Protein AF-A0A259IU29-F1 (afdb_monomer_lite)

pLDDT: mean 86.78, std 15.07, range [36.12, 98.38]

Radius of gyration: 28.23 Å; chains: 1; bounding box: 91×41×54 Å

Sequence (208 aa):
MFAGMNTGVAPSLAPHHMALIPPERLAEIQKEYFTEFAHLATNPEVIEVKDRRFSGKAWHSSWSKMIAATYLLNSKHLLSLASAVDADEKTKTKILFTTEQMIDALSPSNFIATNPEVLENIISSQGQSIQNGIVNLLGDLKKGKVSLTDESAFEVGKNIATTEGQVVFRNDLFELIQYTPLTETVYERPYLMVPPCINKYYILDLQP

Secondary structure (DSSP, 8-state):
--------------TTS--BPPHHHHHHHHHHHHHHHHHHHH-TTS-----GGG-SGGGGSHHHHHHHHHHHHHHHHHHHHHHT-BS-HHHHHHHHHHHHHHHHHT-GGGSGGG-HHHHHHHHHTTTHHHHHHHHHHHHHHHHTS---S-TTS--BTTTBS-S-EEEEEE-SS-EEEEEPPSSS---SSPPPP---SSS-GGGGS---

Structure (mmCIF, N/CA/C/O backbone):
data_AF-A0A259IU29-F1
#
_entry.id   AF-A0A259IU29-F1
#
loop_
_atom_site.group_PDB
_atom_site.id
_atom_site.type_symbol
_atom_site.label_atom_id
_atom_site.label_alt_id
_atom_site.label_comp_id
_atom_site.label_asym_id
_atom_site.label_entity_id
_atom_site.label_seq_id
_atom_site.pdbx_PDB_ins_code
_atom_site.Cartn_x
_atom_site.Cartn_y
_atom_site.Cartn_z
_atom_site.occupancy
_atom_site.B_iso_or_equiv
_atom_site.auth_seq_id
_atom_site.auth_comp_id
_atom_site.auth_asym_id
_atom_site.auth_atom_id
_atom_site.pdbx_PDB_model_num
ATOM 1 N N . MET A 1 1 ? 45.827 3.051 -17.980 1.00 36.12 1 MET A N 1
ATOM 2 C CA . MET A 1 1 ? 45.416 2.415 -19.250 1.00 36.12 1 MET A CA 1
ATOM 3 C C . MET A 1 1 ? 44.868 1.035 -18.928 1.00 36.12 1 MET A C 1
ATOM 5 O O . MET A 1 1 ? 45.637 0.091 -18.832 1.00 36.12 1 MET A O 1
ATOM 9 N N . PHE A 1 2 ? 43.564 0.930 -18.670 1.00 37.72 2 PHE A N 1
ATOM 10 C CA . PHE A 1 2 ? 42.899 -0.353 -18.438 1.00 37.72 2 PHE A CA 1
ATOM 11 C C . PHE A 1 2 ? 42.411 -0.886 -19.786 1.00 37.72 2 PHE A C 1
ATOM 13 O O . PHE A 1 2 ? 41.317 -0.556 -20.230 1.00 37.72 2 PHE A O 1
ATOM 20 N N . ALA A 1 3 ? 43.266 -1.640 -20.470 1.00 37.44 3 ALA A N 1
ATOM 21 C CA . ALA A 1 3 ? 42.896 -2.391 -21.661 1.00 37.44 3 ALA A CA 1
ATOM 22 C C . ALA A 1 3 ? 42.780 -3.866 -21.266 1.00 37.44 3 ALA A C 1
ATOM 24 O O . ALA A 1 3 ? 43.754 -4.446 -20.791 1.00 37.44 3 ALA A O 1
ATOM 25 N N . GLY A 1 4 ? 41.592 -4.452 -21.445 1.00 40.31 4 GLY A N 1
ATOM 26 C CA . GLY A 1 4 ? 41.390 -5.897 -21.314 1.00 40.31 4 GLY A CA 1
ATOM 27 C C . GLY A 1 4 ? 40.327 -6.340 -20.310 1.00 40.31 4 GLY A C 1
ATOM 28 O O . GLY A 1 4 ? 40.591 -7.238 -19.518 1.00 40.31 4 GLY A O 1
ATOM 29 N N . MET A 1 5 ? 39.113 -5.781 -20.352 1.00 38.41 5 MET A N 1
ATOM 30 C CA . MET A 1 5 ? 37.947 -6.553 -19.902 1.00 38.41 5 MET A CA 1
ATOM 31 C C . MET A 1 5 ? 37.512 -7.440 -21.064 1.00 38.41 5 MET A C 1
ATOM 33 O O . MET A 1 5 ? 36.846 -6.997 -21.993 1.00 38.41 5 MET A O 1
ATOM 37 N N . ASN A 1 6 ? 37.967 -8.690 -21.024 1.00 36.88 6 ASN A N 1
ATOM 38 C CA . ASN A 1 6 ? 37.467 -9.763 -21.867 1.00 36.88 6 ASN A CA 1
ATOM 39 C C . ASN A 1 6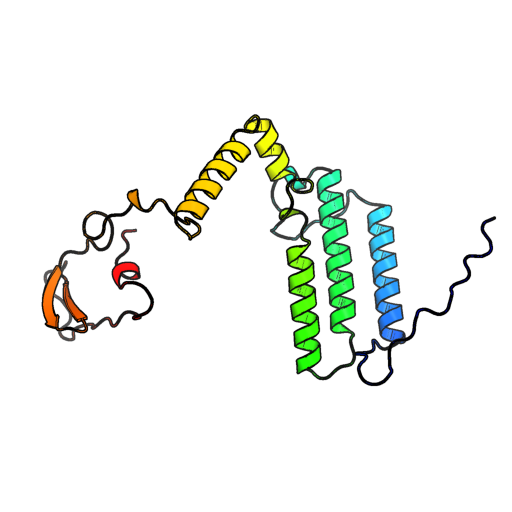 ? 35.962 -9.912 -21.589 1.00 36.88 6 ASN A C 1
ATOM 41 O O . ASN A 1 6 ? 35.575 -10.434 -20.543 1.00 36.88 6 ASN A O 1
ATOM 45 N N . THR A 1 7 ? 35.111 -9.402 -22.482 1.00 46.59 7 THR A N 1
ATOM 46 C CA . THR A 1 7 ? 33.666 -9.649 -22.470 1.00 46.59 7 THR A CA 1
ATOM 47 C C . THR A 1 7 ? 33.447 -11.102 -22.875 1.00 46.59 7 THR A C 1
ATOM 49 O O . THR A 1 7 ? 33.158 -11.405 -24.033 1.00 46.59 7 THR A O 1
ATOM 52 N N . GLY A 1 8 ? 33.681 -12.015 -21.930 1.00 39.16 8 GLY A N 1
ATOM 53 C CA . GLY A 1 8 ? 33.368 -13.425 -22.097 1.00 39.16 8 GLY A CA 1
ATOM 54 C C . GLY A 1 8 ? 31.925 -13.555 -22.569 1.00 39.16 8 GLY A C 1
ATOM 55 O O . GLY A 1 8 ? 31.047 -12.848 -22.072 1.00 39.16 8 GLY A O 1
ATOM 56 N N . VAL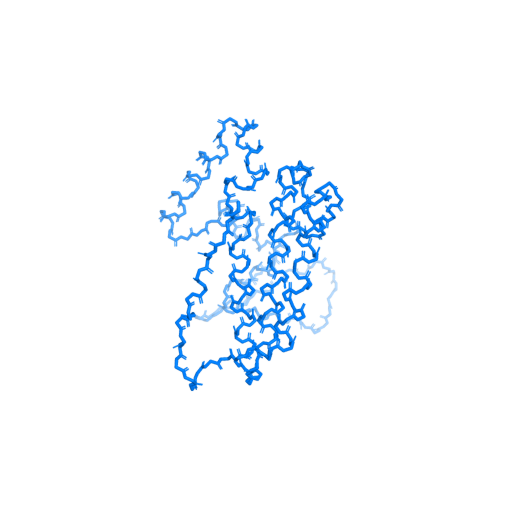 A 1 9 ? 31.710 -14.410 -23.571 1.00 44.41 9 VAL A N 1
ATOM 57 C CA . VAL A 1 9 ? 30.386 -14.719 -24.117 1.00 44.41 9 VAL A CA 1
ATOM 58 C C . VAL A 1 9 ? 29.446 -14.979 -22.944 1.00 44.41 9 VAL A C 1
ATOM 60 O O . VAL A 1 9 ? 29.664 -15.912 -22.169 1.00 44.41 9 VAL A O 1
ATOM 63 N N . ALA A 1 10 ? 28.450 -14.105 -22.781 1.00 46.34 10 ALA A N 1
ATOM 64 C CA . ALA A 1 10 ? 27.430 -14.272 -21.760 1.00 46.34 10 ALA A CA 1
ATOM 65 C C . ALA A 1 10 ? 26.815 -15.672 -21.927 1.00 46.34 10 ALA A C 1
ATOM 67 O O . ALA A 1 10 ? 26.569 -16.076 -23.068 1.00 46.34 10 ALA A O 1
ATOM 68 N N . PRO A 1 11 ? 26.603 -16.438 -20.844 1.00 40.34 11 PRO A N 1
ATOM 69 C CA . PRO A 1 11 ? 26.045 -17.781 -20.948 1.00 40.34 11 PRO A CA 1
ATOM 70 C C . PRO A 1 11 ? 24.729 -17.730 -21.737 1.00 40.34 11 PRO A C 1
ATOM 72 O O . PRO A 1 11 ? 23.772 -17.089 -21.308 1.00 40.34 11 PRO A O 1
ATOM 75 N N . SER A 1 12 ? 24.691 -18.364 -22.915 1.00 47.03 12 SER A N 1
ATOM 76 C CA . SER A 1 12 ? 23.484 -18.385 -23.743 1.00 47.03 12 SER A CA 1
ATOM 77 C C . SER A 1 12 ? 22.546 -19.473 -23.232 1.00 47.03 12 SER A C 1
ATOM 79 O O . SER A 1 12 ? 22.878 -20.660 -23.276 1.00 47.03 12 SER A O 1
ATOM 81 N N . LEU A 1 13 ? 21.378 -19.069 -22.746 1.00 46.94 13 LEU A N 1
ATOM 82 C CA . LEU A 1 13 ? 20.308 -19.985 -22.362 1.00 46.94 13 LEU A CA 1
ATOM 83 C C . LEU A 1 13 ? 19.581 -20.526 -23.610 1.00 46.94 13 LEU A C 1
ATOM 85 O O . LEU A 1 13 ? 19.684 -19.963 -24.699 1.00 46.94 13 LEU A O 1
ATOM 89 N N . ALA A 1 14 ? 18.891 -21.661 -23.458 1.00 43.00 14 ALA A N 1
ATOM 90 C CA . ALA A 1 14 ? 18.351 -22.453 -24.566 1.00 43.00 14 ALA A CA 1
ATOM 91 C C . ALA A 1 14 ? 17.386 -21.666 -25.499 1.00 43.00 14 ALA A C 1
ATOM 93 O O . ALA A 1 14 ? 16.554 -20.904 -25.002 1.00 43.00 14 ALA A O 1
ATOM 94 N N . PRO A 1 15 ? 17.413 -21.888 -26.833 1.00 53.28 15 PRO A N 1
ATOM 95 C CA . PRO A 1 15 ? 16.733 -21.029 -27.819 1.00 53.28 15 PRO A CA 1
ATOM 96 C C . PRO A 1 15 ? 15.196 -21.011 -27.778 1.00 53.28 15 PRO A C 1
ATOM 98 O O . PRO A 1 15 ? 14.586 -20.098 -28.318 1.00 53.28 15 PRO A O 1
ATOM 101 N N . HIS A 1 16 ? 14.550 -22.025 -27.200 1.00 49.12 16 HIS A N 1
ATOM 102 C CA . HIS A 1 16 ? 13.124 -22.307 -27.453 1.00 49.12 16 HIS A CA 1
ATOM 103 C C . HIS A 1 16 ? 12.155 -21.652 -26.453 1.00 49.12 16 HIS A C 1
ATOM 105 O O . HIS A 1 16 ? 10.948 -21.817 -26.587 1.00 49.12 16 HIS A O 1
ATOM 111 N N . HIS A 1 17 ? 12.669 -20.938 -25.446 1.00 50.59 17 HIS A N 1
ATOM 112 C CA . HIS A 1 17 ? 11.857 -20.334 -24.377 1.00 50.59 17 HIS A CA 1
ATOM 113 C C . HIS A 1 17 ? 12.312 -18.923 -23.979 1.00 50.59 17 HIS A C 1
ATOM 115 O O . HIS A 1 17 ? 11.866 -18.402 -22.957 1.00 50.59 17 HIS A O 1
ATOM 121 N N . MET A 1 18 ? 13.211 -18.296 -24.743 1.00 55.62 18 MET A N 1
ATOM 122 C CA . MET A 1 18 ? 13.583 -16.911 -24.471 1.00 55.62 18 MET A CA 1
ATOM 123 C C . MET A 1 18 ? 12.558 -15.984 -25.097 1.00 55.62 18 MET A C 1
ATOM 125 O O . MET A 1 18 ? 12.425 -15.905 -26.313 1.00 55.62 18 MET A O 1
ATOM 129 N N . ALA A 1 19 ? 11.872 -15.253 -24.235 1.00 60.62 19 ALA A N 1
ATOM 130 C CA . ALA A 1 19 ? 11.239 -14.015 -24.616 1.00 60.62 19 ALA A CA 1
ATOM 131 C C . ALA A 1 19 ? 12.382 -13.037 -24.963 1.00 60.62 19 ALA A C 1
ATOM 133 O O . ALA A 1 19 ? 13.162 -12.650 -24.090 1.00 60.62 19 ALA A O 1
ATOM 134 N N . LEU A 1 20 ? 12.582 -12.766 -26.253 1.00 80.69 20 LEU A N 1
ATOM 135 C CA . LEU A 1 20 ? 13.725 -11.997 -26.753 1.00 80.69 20 LEU A CA 1
ATOM 136 C C . LEU A 1 20 ? 13.331 -10.530 -26.897 1.00 80.69 20 LEU A C 1
ATOM 138 O O . LEU A 1 20 ? 12.225 -10.220 -27.312 1.00 80.69 20 LEU A O 1
ATOM 142 N N . ILE A 1 21 ? 14.235 -9.609 -26.576 1.00 88.38 21 ILE A N 1
ATOM 143 C CA . ILE A 1 21 ? 14.046 -8.192 -26.904 1.00 88.38 21 ILE A CA 1
ATOM 144 C C . ILE A 1 21 ? 14.709 -7.951 -28.267 1.00 88.38 21 ILE A C 1
ATOM 146 O O . ILE A 1 21 ? 15.884 -8.306 -28.418 1.00 88.38 21 ILE A O 1
ATOM 150 N N . PRO A 1 22 ? 14.019 -7.349 -29.257 1.00 89.56 22 PRO A N 1
ATOM 151 C CA . PRO A 1 22 ? 14.630 -7.008 -30.536 1.00 89.56 22 PRO A CA 1
ATOM 152 C C . PRO A 1 22 ? 15.897 -6.154 -30.337 1.00 89.56 22 PRO A C 1
ATOM 154 O O . PRO A 1 22 ? 15.841 -5.177 -29.583 1.00 89.56 22 PRO A O 1
ATOM 157 N N . PRO A 1 23 ? 17.028 -6.459 -31.005 1.00 88.19 23 PRO A N 1
ATOM 158 C CA . PRO A 1 23 ? 18.301 -5.772 -30.764 1.00 88.19 23 PRO A CA 1
ATOM 159 C C . PRO A 1 23 ? 18.240 -4.249 -30.930 1.00 88.19 23 PRO A C 1
ATOM 161 O O . PRO A 1 23 ? 18.859 -3.524 -30.156 1.00 88.19 23 PRO A O 1
ATOM 164 N N . GLU A 1 24 ? 17.463 -3.760 -31.901 1.00 89.50 24 GLU A N 1
ATOM 165 C CA . GLU A 1 24 ? 17.266 -2.322 -32.129 1.00 89.50 24 GLU A CA 1
ATOM 166 C C . GLU A 1 24 ? 16.567 -1.655 -30.937 1.00 89.50 24 GLU A C 1
ATOM 168 O O . GLU A 1 24 ? 17.056 -0.660 -30.405 1.00 89.50 24 GLU A O 1
ATOM 173 N N . ARG A 1 25 ? 15.481 -2.264 -30.439 1.00 90.12 25 ARG A N 1
ATOM 174 C CA . ARG A 1 25 ? 14.742 -1.770 -29.266 1.00 90.12 25 ARG A CA 1
ATOM 175 C C . ARG A 1 25 ? 15.586 -1.845 -28.001 1.00 90.12 25 ARG A C 1
ATOM 177 O O . ARG A 1 25 ? 15.543 -0.934 -27.181 1.00 90.12 25 ARG A O 1
ATOM 184 N N . LEU A 1 26 ? 16.389 -2.898 -27.848 1.00 91.31 26 LEU A N 1
ATOM 185 C CA . LEU A 1 26 ? 17.317 -3.017 -26.729 1.00 91.31 26 LEU A CA 1
ATOM 186 C C . LEU A 1 26 ? 18.357 -1.885 -26.738 1.00 91.31 26 LEU A C 1
ATOM 188 O O . LEU A 1 26 ? 18.609 -1.285 -25.694 1.00 91.31 26 LEU A O 1
ATOM 192 N N . ALA A 1 27 ? 18.930 -1.571 -27.903 1.00 92.19 27 ALA A N 1
ATOM 193 C CA . ALA A 1 27 ? 19.902 -0.489 -28.047 1.00 92.19 27 ALA A CA 1
ATOM 194 C C . ALA A 1 27 ? 19.285 0.889 -27.741 1.00 92.19 27 ALA A C 1
ATOM 196 O O . ALA A 1 27 ? 19.918 1.707 -27.070 1.00 92.19 27 ALA A O 1
ATOM 197 N N . GLU A 1 28 ? 18.046 1.135 -28.177 1.00 94.25 28 GLU A N 1
ATOM 198 C CA . GLU A 1 28 ? 17.287 2.347 -27.837 1.00 94.25 28 GLU A CA 1
ATOM 199 C C . GLU A 1 28 ? 17.086 2.479 -26.322 1.00 94.25 28 GLU A C 1
ATOM 201 O O . GLU A 1 28 ? 17.465 3.494 -25.737 1.00 94.25 28 GLU A O 1
ATOM 206 N N . ILE A 1 29 ? 16.588 1.424 -25.668 1.00 92.88 29 ILE A N 1
ATOM 207 C CA . ILE A 1 29 ? 16.330 1.406 -24.220 1.00 92.88 29 ILE A CA 1
ATOM 208 C C . ILE A 1 29 ? 17.622 1.615 -23.419 1.00 92.88 29 ILE A C 1
ATOM 210 O O . ILE A 1 29 ? 17.632 2.343 -22.424 1.00 92.88 29 ILE A O 1
ATOM 214 N N . GLN A 1 30 ? 18.727 0.997 -23.841 1.00 93.12 30 GLN A N 1
ATOM 215 C CA . GLN A 1 30 ? 20.032 1.193 -23.208 1.00 93.12 30 GLN A CA 1
ATOM 216 C C . GLN A 1 30 ? 20.518 2.636 -23.363 1.00 93.12 30 GLN A C 1
ATOM 218 O O . GLN A 1 30 ? 20.978 3.239 -22.393 1.00 93.12 30 GLN A O 1
ATOM 223 N N . LYS A 1 31 ? 20.395 3.213 -24.562 1.00 94.75 31 LYS A N 1
ATOM 224 C CA . LYS A 1 31 ? 20.789 4.600 -24.829 1.00 94.75 31 LYS A CA 1
ATOM 225 C C . LYS A 1 31 ? 19.982 5.593 -23.990 1.00 94.75 31 LYS A C 1
ATOM 227 O O . LYS A 1 31 ? 20.571 6.513 -23.420 1.00 94.75 31 LYS A O 1
ATOM 232 N N . GLU A 1 32 ? 18.666 5.412 -23.900 1.00 93.88 32 GLU A N 1
ATOM 233 C CA . GLU A 1 32 ? 17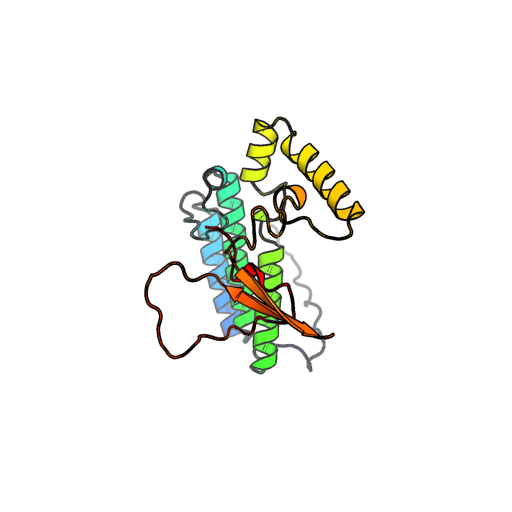.792 6.223 -23.044 1.00 93.88 32 GLU A CA 1
ATOM 234 C C . GLU A 1 32 ? 18.221 6.134 -21.577 1.00 93.88 32 GLU A C 1
ATOM 236 O O . GLU A 1 32 ? 18.451 7.164 -20.943 1.00 93.88 32 GLU A O 1
ATOM 241 N N . TYR A 1 33 ? 18.435 4.918 -21.067 1.00 94.00 33 TYR A N 1
ATOM 242 C CA . TYR A 1 33 ? 18.877 4.704 -19.690 1.00 94.00 33 TYR A CA 1
ATOM 243 C C . TYR A 1 33 ? 20.207 5.395 -19.385 1.00 94.00 33 TYR A C 1
ATOM 245 O O . TYR A 1 33 ? 20.302 6.118 -18.398 1.00 94.00 33 TYR A O 1
ATOM 253 N N . PHE A 1 34 ? 21.226 5.235 -20.236 1.00 93.94 34 PHE A N 1
ATOM 254 C CA . PHE A 1 34 ? 22.517 5.896 -20.025 1.00 93.94 34 PHE A CA 1
ATOM 255 C C . PHE A 1 34 ? 22.413 7.421 -20.082 1.00 93.94 34 PHE A C 1
ATOM 257 O O . PHE A 1 34 ? 23.116 8.103 -19.339 1.00 93.94 34 PHE A O 1
ATOM 264 N N . THR A 1 35 ? 21.535 7.956 -20.932 1.00 92.88 35 THR A N 1
ATOM 265 C CA . THR A 1 35 ? 21.303 9.403 -21.035 1.00 92.88 35 THR A CA 1
ATOM 266 C C . THR A 1 35 ? 20.679 9.946 -19.749 1.00 92.88 35 THR A C 1
ATOM 268 O O . THR A 1 35 ? 21.180 10.915 -19.178 1.00 92.88 35 THR A O 1
ATOM 271 N N . GLU A 1 36 ? 19.623 9.300 -19.253 1.00 90.56 36 GLU A N 1
ATOM 272 C CA . GLU A 1 36 ? 18.954 9.700 -18.010 1.00 90.56 36 GLU A CA 1
ATOM 273 C C . GLU A 1 36 ? 19.838 9.469 -16.779 1.00 90.56 36 GLU A C 1
ATOM 275 O O . GLU A 1 36 ? 19.879 10.308 -15.881 1.00 90.56 36 GLU A O 1
ATOM 280 N N . PHE A 1 37 ? 20.609 8.380 -16.758 1.00 91.25 37 PHE A N 1
ATOM 281 C CA . PHE A 1 37 ? 21.573 8.095 -15.700 1.00 91.25 37 PHE A CA 1
ATOM 282 C C . PHE A 1 37 ? 22.707 9.126 -15.664 1.00 91.25 37 PHE A C 1
ATOM 284 O O . PHE A 1 37 ? 23.071 9.604 -14.592 1.00 91.25 37 PHE A O 1
ATOM 291 N N . ALA A 1 38 ? 23.250 9.514 -16.822 1.00 90.88 38 ALA A N 1
ATOM 292 C CA . ALA A 1 38 ? 24.252 10.572 -16.900 1.00 90.88 38 ALA A CA 1
ATOM 293 C C . ALA A 1 38 ? 23.684 11.906 -16.397 1.00 90.88 38 ALA A C 1
ATOM 295 O O . ALA A 1 38 ? 24.332 12.574 -15.595 1.00 90.88 38 ALA A O 1
ATOM 296 N N . HIS A 1 39 ? 22.455 12.251 -16.797 1.00 88.19 39 HIS A N 1
ATOM 297 C CA . HIS A 1 39 ? 21.770 13.447 -16.309 1.00 88.19 39 HIS A CA 1
ATOM 298 C C . HIS A 1 39 ? 21.590 13.423 -14.782 1.00 88.19 39 HIS A C 1
ATOM 300 O O . HIS A 1 39 ? 21.872 14.418 -14.110 1.00 88.19 39 HIS A O 1
ATOM 306 N N . LEU A 1 40 ? 21.175 12.277 -14.232 1.00 87.25 40 LEU A N 1
ATOM 307 C CA . LEU A 1 40 ? 21.041 12.043 -12.795 1.00 87.25 40 LEU A CA 1
ATOM 308 C C . LEU A 1 40 ? 22.379 12.215 -12.056 1.00 87.25 40 LEU A C 1
ATOM 310 O O . LEU A 1 40 ? 22.426 12.853 -11.006 1.00 87.25 40 LEU A O 1
ATOM 314 N N . ALA A 1 41 ? 23.468 11.686 -12.618 1.00 85.12 41 ALA A N 1
ATOM 315 C CA . ALA A 1 41 ? 24.803 11.779 -12.037 1.00 85.12 41 ALA A CA 1
ATOM 316 C C . ALA A 1 41 ? 25.367 13.210 -12.057 1.00 85.12 41 ALA A C 1
ATOM 318 O O . ALA A 1 41 ? 26.070 13.601 -11.126 1.00 85.12 41 ALA A O 1
ATOM 319 N N . THR A 1 42 ? 25.070 13.998 -13.097 1.00 85.69 42 THR A N 1
ATOM 320 C CA . THR A 1 42 ? 25.575 15.376 -13.227 1.00 85.69 42 THR A CA 1
ATOM 321 C C . THR A 1 42 ? 24.732 16.410 -12.488 1.00 85.69 42 THR A C 1
ATOM 323 O O . THR A 1 42 ? 25.283 17.398 -12.016 1.00 85.69 42 THR A O 1
ATOM 326 N N . ASN A 1 43 ? 23.415 16.200 -12.380 1.00 82.31 43 ASN A N 1
ATOM 327 C CA . ASN A 1 43 ? 22.473 17.165 -11.803 1.00 82.31 43 ASN A CA 1
ATOM 328 C C . ASN A 1 43 ? 21.566 16.513 -10.743 1.00 82.31 43 ASN A C 1
ATOM 330 O O . ASN A 1 43 ? 20.345 16.452 -10.921 1.00 82.31 43 ASN A O 1
ATOM 334 N N . PRO A 1 44 ? 22.130 16.051 -9.614 1.00 68.88 44 PRO A N 1
ATOM 335 C CA . PRO A 1 44 ? 21.375 15.315 -8.605 1.00 68.88 44 PRO A CA 1
ATOM 336 C C . PRO A 1 44 ? 20.306 16.158 -7.890 1.00 68.88 44 PRO A C 1
ATOM 338 O O . PRO A 1 44 ? 19.374 15.618 -7.305 1.00 68.88 44 PRO A O 1
ATOM 341 N N . GLU A 1 45 ? 20.409 17.488 -7.923 1.00 66.81 45 GLU A N 1
ATOM 342 C CA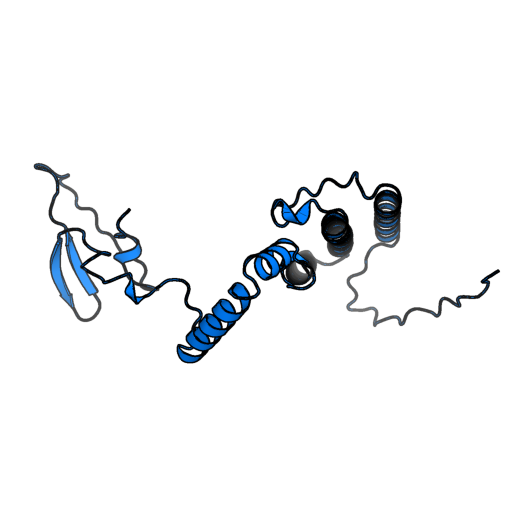 . GLU A 1 45 ? 19.463 18.377 -7.234 1.00 66.81 45 GLU A CA 1
ATOM 343 C C . GLU A 1 45 ? 18.224 18.740 -8.069 1.00 66.81 45 GLU A C 1
ATOM 345 O O . GLU A 1 45 ? 17.229 19.203 -7.513 1.00 66.81 45 GLU A O 1
ATOM 350 N N . VAL A 1 46 ? 18.251 18.490 -9.384 1.00 65.88 46 VAL A N 1
ATOM 351 C CA . VAL A 1 46 ? 17.171 18.844 -10.333 1.00 65.88 46 VAL A CA 1
ATOM 352 C C . VAL A 1 46 ? 16.102 17.744 -10.423 1.00 65.88 46 VAL A C 1
ATOM 354 O O . VAL A 1 46 ? 15.127 17.857 -11.162 1.00 65.88 46 VAL A O 1
ATOM 357 N N . ILE A 1 47 ? 16.258 16.652 -9.675 1.00 65.19 47 ILE A N 1
ATOM 358 C CA . ILE A 1 47 ? 15.379 15.495 -9.810 1.00 65.19 47 ILE A CA 1
ATOM 359 C C . ILE A 1 47 ? 14.024 15.780 -9.158 1.00 65.19 47 ILE A C 1
ATOM 361 O O . ILE A 1 47 ? 13.871 15.730 -7.935 1.00 65.19 47 ILE A O 1
ATOM 365 N N . GLU A 1 48 ? 13.018 16.041 -9.987 1.00 70.19 48 GLU A N 1
ATOM 366 C CA . GLU A 1 48 ? 11.627 16.059 -9.548 1.00 70.19 48 GLU A CA 1
ATOM 367 C C . GLU A 1 48 ? 11.136 14.628 -9.311 1.00 70.19 48 GLU A C 1
ATOM 369 O O . GLU A 1 48 ? 10.808 13.887 -10.241 1.00 70.19 48 GLU A O 1
ATOM 374 N N . VAL A 1 49 ? 11.049 14.240 -8.042 1.00 80.75 49 VAL A N 1
ATOM 375 C CA . VAL A 1 49 ? 10.422 12.984 -7.629 1.00 80.75 49 VAL A CA 1
ATOM 376 C C . VAL A 1 49 ? 8.902 13.186 -7.611 1.00 80.75 49 VAL A C 1
ATOM 378 O O . VAL A 1 49 ? 8.362 13.800 -6.697 1.00 80.75 49 VAL A O 1
ATOM 381 N N . LYS A 1 50 ? 8.205 12.699 -8.646 1.00 81.50 50 LYS A N 1
ATOM 382 C CA . LYS A 1 50 ? 6.740 12.857 -8.813 1.00 81.50 50 LYS A CA 1
ATOM 383 C C . LYS A 1 50 ? 5.906 11.721 -8.213 1.00 81.50 50 LYS A C 1
ATOM 385 O O . LYS A 1 50 ? 4.680 11.761 -8.271 1.00 81.50 50 LYS A O 1
ATOM 390 N N . ASP A 1 51 ? 6.551 10.698 -7.661 1.00 89.62 51 ASP A N 1
ATOM 391 C CA . ASP A 1 51 ? 5.872 9.545 -7.072 1.00 89.62 51 ASP A CA 1
ATOM 392 C C . ASP A 1 51 ? 5.341 9.883 -5.670 1.00 89.62 51 ASP A C 1
ATOM 394 O O . ASP A 1 51 ? 6.080 10.342 -4.797 1.00 89.62 51 ASP A O 1
ATOM 398 N N . ARG A 1 52 ? 4.047 9.617 -5.447 1.00 91.00 52 ARG A N 1
ATOM 399 C CA . ARG A 1 52 ? 3.351 9.865 -4.176 1.00 91.00 52 ARG A CA 1
ATOM 400 C C . ARG A 1 52 ? 4.009 9.158 -2.987 1.00 91.00 52 ARG A C 1
ATOM 402 O O . ARG A 1 52 ? 3.916 9.660 -1.874 1.00 91.00 52 ARG A O 1
ATOM 409 N N . ARG A 1 53 ? 4.685 8.023 -3.194 1.00 90.88 53 ARG A N 1
ATOM 410 C CA . ARG A 1 53 ? 5.417 7.302 -2.133 1.00 90.88 53 ARG A CA 1
ATOM 411 C C . ARG A 1 53 ? 6.531 8.136 -1.500 1.00 90.88 53 ARG A C 1
ATOM 413 O O . ARG A 1 53 ? 6.918 7.866 -0.370 1.00 90.88 53 ARG A O 1
ATOM 420 N N . PHE A 1 54 ? 7.032 9.140 -2.217 1.00 94.38 54 PHE A N 1
ATOM 421 C CA . PHE A 1 54 ? 8.164 9.967 -1.809 1.00 94.38 54 PHE A CA 1
ATOM 422 C C . PHE A 1 54 ? 7.765 11.441 -1.618 1.00 94.38 54 PHE A C 1
ATOM 424 O O . PHE A 1 54 ? 8.603 12.330 -1.734 1.00 94.38 54 PHE A O 1
ATOM 431 N N . SER A 1 55 ? 6.481 11.725 -1.354 1.00 91.69 55 SER A N 1
ATOM 432 C CA . SER A 1 55 ? 5.977 13.102 -1.224 1.00 91.69 55 SER A CA 1
ATOM 433 C C . SER A 1 55 ? 6.205 13.738 0.152 1.00 91.69 55 SER A C 1
ATOM 435 O O . SER A 1 55 ? 5.944 14.928 0.331 1.00 91.69 55 SER A O 1
ATOM 437 N N . GLY A 1 56 ? 6.599 12.956 1.160 1.00 91.94 56 GLY A N 1
ATOM 438 C CA . GLY A 1 56 ? 6.812 13.471 2.509 1.00 91.94 56 GLY A CA 1
ATOM 439 C C . GLY A 1 56 ? 8.064 14.339 2.624 1.00 91.94 56 GLY A C 1
ATOM 440 O O . GLY A 1 56 ? 9.021 14.209 1.865 1.00 91.94 56 GLY A O 1
ATOM 441 N N . LYS A 1 57 ? 8.080 15.238 3.615 1.00 92.44 57 LYS A N 1
ATOM 442 C CA . LYS A 1 57 ? 9.162 16.228 3.782 1.00 92.44 57 LYS A CA 1
ATOM 443 C C . LYS A 1 57 ? 10.544 15.585 3.941 1.00 92.44 57 LYS A C 1
ATOM 445 O O . LYS A 1 57 ? 11.523 16.133 3.438 1.00 92.44 57 LYS A O 1
ATOM 450 N N . ALA A 1 58 ? 10.624 14.429 4.600 1.00 92.38 58 ALA A N 1
ATOM 451 C CA . ALA A 1 58 ? 11.879 13.724 4.853 1.00 92.38 58 ALA A CA 1
ATOM 452 C C . ALA A 1 58 ? 12.561 13.239 3.554 1.00 92.38 58 ALA A C 1
ATOM 454 O O . ALA A 1 58 ? 13.795 13.202 3.475 1.00 92.38 58 ALA A O 1
ATOM 455 N N . TRP A 1 59 ? 11.767 12.968 2.507 1.00 93.06 59 TRP A N 1
ATOM 456 C CA . TRP A 1 59 ? 12.225 12.599 1.161 1.00 93.06 59 TRP A CA 1
ATOM 457 C C . TRP A 1 59 ? 12.844 13.755 0.373 1.00 93.06 59 TRP A C 1
ATOM 459 O O . TRP A 1 59 ? 13.358 13.544 -0.722 1.00 93.06 59 TRP A O 1
ATOM 469 N N . HIS A 1 60 ? 12.820 14.984 0.904 1.00 89.25 60 HIS A N 1
ATOM 470 C CA . HIS A 1 60 ? 13.415 16.138 0.236 1.00 89.25 60 HIS A CA 1
ATOM 471 C C . HIS A 1 60 ? 14.900 16.369 0.566 1.00 89.25 60 HIS A C 1
ATOM 473 O O . HIS A 1 60 ? 15.509 17.285 0.007 1.00 89.25 60 HIS A O 1
ATOM 479 N N . SER A 1 61 ? 15.494 15.550 1.437 1.00 89.75 61 SER A N 1
ATOM 480 C CA . SER A 1 61 ? 16.934 15.588 1.720 1.00 89.75 61 SER A CA 1
ATOM 481 C C . SER A 1 61 ? 17.755 15.031 0.547 1.00 89.75 61 SER A C 1
ATOM 483 O O . SER A 1 61 ? 17.296 14.150 -0.175 1.00 89.75 61 SER A O 1
ATOM 485 N N . SER A 1 62 ? 18.986 15.516 0.344 1.00 88.69 62 SER A N 1
ATOM 486 C CA . SER A 1 62 ? 19.784 15.181 -0.852 1.00 88.69 62 SER A CA 1
ATOM 487 C C . SER A 1 62 ? 20.023 13.676 -1.034 1.00 88.69 62 SER A C 1
ATOM 489 O O . SER A 1 62 ? 19.962 13.171 -2.152 1.00 88.69 62 SER A O 1
ATOM 491 N N . TRP A 1 63 ? 20.246 12.934 0.057 1.00 90.56 63 TRP A N 1
ATOM 492 C CA . TRP A 1 63 ? 20.470 11.486 -0.005 1.00 90.56 63 TRP A CA 1
ATOM 493 C C . TRP A 1 63 ? 19.185 10.702 -0.321 1.00 90.56 63 TRP A C 1
ATOM 495 O O . TRP A 1 63 ? 19.220 9.763 -1.112 1.00 90.56 63 TRP A O 1
ATOM 505 N N . SER A 1 64 ? 18.044 11.090 0.257 1.00 92.62 64 SER A N 1
ATOM 506 C CA . SER A 1 64 ? 16.773 10.380 0.060 1.00 92.62 64 SER A CA 1
ATOM 507 C C . SER A 1 64 ? 16.182 10.663 -1.320 1.00 92.62 64 SER A C 1
ATOM 509 O O . SER A 1 64 ? 15.725 9.731 -1.983 1.00 92.62 64 SER A O 1
ATOM 511 N N . LYS A 1 65 ? 16.309 11.906 -1.810 1.00 91.00 65 LYS A N 1
ATOM 512 C CA . LYS A 1 65 ? 16.032 12.267 -3.207 1.00 91.00 65 LYS A CA 1
ATOM 513 C C . LYS A 1 65 ? 16.846 11.414 -4.174 1.00 91.00 65 LYS A C 1
ATOM 515 O O . LYS A 1 65 ? 16.280 10.877 -5.119 1.00 91.00 65 LYS A O 1
ATOM 520 N N . MET A 1 66 ? 18.149 11.255 -3.927 1.00 90.75 66 MET A N 1
ATOM 521 C CA . MET A 1 66 ? 19.027 10.442 -4.775 1.00 90.75 66 MET A CA 1
ATOM 522 C C . MET A 1 66 ? 18.585 8.973 -4.819 1.00 90.75 66 MET A C 1
ATOM 524 O O . MET A 1 66 ? 18.513 8.383 -5.897 1.00 90.75 66 MET A O 1
ATOM 528 N N . ILE A 1 67 ? 18.255 8.383 -3.667 1.00 92.81 67 ILE A N 1
ATOM 529 C CA . ILE A 1 67 ? 17.765 7.000 -3.596 1.00 92.81 67 ILE A CA 1
ATOM 530 C C . ILE A 1 67 ? 16.435 6.853 -4.345 1.00 92.81 67 ILE A C 1
ATOM 532 O O . ILE A 1 67 ? 16.308 5.959 -5.182 1.00 92.81 67 ILE A O 1
ATOM 536 N N . ALA A 1 68 ? 15.468 7.741 -4.094 1.00 94.06 68 ALA A N 1
ATOM 537 C CA . ALA A 1 68 ? 14.162 7.718 -4.752 1.00 94.06 68 ALA A CA 1
ATOM 538 C C . ALA A 1 68 ? 14.286 7.890 -6.274 1.00 94.06 68 ALA A C 1
ATOM 540 O O . ALA A 1 68 ? 13.695 7.136 -7.043 1.00 94.06 68 ALA A O 1
ATOM 541 N N . ALA A 1 69 ? 15.108 8.835 -6.720 1.00 92.38 69 ALA A N 1
ATOM 542 C CA . ALA A 1 69 ? 15.380 9.074 -8.129 1.00 92.38 69 ALA A CA 1
ATOM 543 C C . ALA A 1 69 ? 16.048 7.889 -8.824 1.00 92.38 69 ALA A C 1
ATOM 545 O O . ALA A 1 69 ? 15.619 7.481 -9.903 1.00 92.38 69 ALA A O 1
ATOM 546 N N . THR A 1 70 ? 17.078 7.318 -8.195 1.00 92.19 70 THR A N 1
ATOM 547 C CA . THR A 1 70 ? 17.778 6.139 -8.714 1.00 92.19 70 THR A CA 1
ATOM 548 C C . THR A 1 70 ? 16.809 4.969 -8.835 1.00 92.19 70 THR A C 1
ATOM 550 O O . THR A 1 70 ? 16.789 4.287 -9.859 1.00 92.19 70 THR A O 1
ATOM 553 N N . TYR A 1 71 ? 15.963 4.761 -7.825 1.00 94.88 71 TYR A N 1
ATOM 554 C CA . TYR A 1 71 ? 14.910 3.754 -7.861 1.00 94.88 71 TYR A CA 1
ATOM 555 C C . TYR A 1 71 ? 13.931 3.986 -9.020 1.00 94.88 71 TYR A C 1
ATOM 557 O O . TYR A 1 71 ? 13.689 3.062 -9.792 1.00 94.88 71 TYR A O 1
ATOM 565 N N . LEU A 1 72 ? 13.406 5.203 -9.194 1.00 93.94 72 LEU A N 1
ATOM 566 C CA . LEU A 1 72 ? 12.443 5.515 -10.257 1.00 93.94 72 LEU A CA 1
ATOM 567 C C . LEU A 1 72 ? 13.041 5.354 -11.659 1.00 93.94 72 LEU A C 1
ATOM 569 O O . LEU A 1 72 ? 12.389 4.798 -12.542 1.00 93.94 72 LEU A O 1
ATOM 573 N N . LEU A 1 73 ? 14.292 5.777 -11.851 1.00 93.44 73 LEU A N 1
ATOM 574 C CA . LEU A 1 73 ? 15.023 5.590 -13.102 1.00 93.44 73 LEU A CA 1
ATOM 575 C C . LEU A 1 73 ? 15.177 4.100 -13.445 1.00 93.44 73 LEU A C 1
ATOM 577 O O . LEU A 1 73 ? 14.853 3.674 -14.553 1.00 93.44 73 LEU A O 1
ATOM 581 N N . ASN A 1 74 ? 15.634 3.294 -12.482 1.00 94.88 74 ASN A N 1
ATOM 582 C CA . ASN A 1 74 ? 15.789 1.851 -12.675 1.00 94.88 74 ASN A CA 1
ATOM 583 C C . ASN A 1 74 ? 14.439 1.155 -12.888 1.00 94.88 74 ASN A C 1
ATOM 585 O O . ASN A 1 74 ? 14.333 0.268 -13.729 1.00 94.88 74 ASN A O 1
ATOM 589 N N . SER A 1 75 ? 13.396 1.594 -12.183 1.00 95.56 75 SER A N 1
ATOM 590 C CA . SER A 1 75 ? 12.030 1.089 -12.347 1.00 95.56 75 SER A CA 1
ATOM 591 C C . SER A 1 75 ? 11.528 1.323 -13.770 1.00 95.56 75 SER A C 1
ATOM 593 O O . SER A 1 75 ? 11.089 0.386 -14.432 1.00 95.56 75 SER A O 1
ATOM 595 N N . LYS A 1 76 ? 11.671 2.554 -14.281 1.00 94.88 76 LYS A N 1
ATOM 596 C CA . LYS A 1 76 ? 11.333 2.898 -15.667 1.00 94.88 76 LYS A CA 1
ATOM 597 C C . LYS A 1 76 ? 12.103 2.026 -16.658 1.00 94.88 76 LYS A C 1
ATOM 599 O O . LYS A 1 76 ? 11.505 1.488 -17.582 1.00 94.88 76 LYS A O 1
ATOM 604 N N . HIS A 1 77 ? 13.408 1.849 -16.452 1.00 95.50 77 HIS A N 1
ATOM 605 C CA . HIS A 1 77 ? 14.239 1.024 -17.326 1.00 95.50 77 HIS A CA 1
ATOM 606 C C . HIS A 1 77 ? 13.789 -0.443 -17.363 1.00 95.50 77 HIS A C 1
ATOM 608 O O . HIS A 1 77 ? 13.624 -1.010 -18.443 1.00 95.50 77 HIS A O 1
ATOM 614 N N . LEU A 1 78 ? 13.537 -1.045 -16.199 1.00 96.12 78 LEU A N 1
ATOM 615 C CA . LEU A 1 78 ? 13.057 -2.423 -16.093 1.00 96.12 78 LEU A CA 1
ATOM 616 C C . LEU A 1 78 ? 11.685 -2.604 -16.757 1.00 96.12 78 LEU A C 1
ATOM 618 O O . LEU A 1 78 ? 11.481 -3.590 -17.465 1.00 96.12 78 LEU A O 1
ATOM 622 N N . LEU A 1 79 ? 10.772 -1.641 -16.598 1.00 96.25 79 LEU A N 1
ATOM 623 C CA . LEU A 1 79 ? 9.470 -1.658 -17.273 1.00 96.25 79 LEU A CA 1
ATOM 624 C C . LEU A 1 79 ? 9.598 -1.513 -18.791 1.00 96.25 79 LEU A C 1
ATOM 626 O O . LEU A 1 79 ? 8.888 -2.200 -19.529 1.00 96.25 79 LEU A O 1
ATOM 630 N N . SER A 1 80 ? 10.520 -0.676 -19.276 1.00 95.62 80 SER A N 1
ATOM 631 C CA . SER A 1 80 ? 10.814 -0.564 -20.709 1.00 95.62 80 SER A CA 1
ATOM 632 C C . SER A 1 80 ? 11.345 -1.880 -21.278 1.00 95.62 80 SER A C 1
ATOM 634 O O . SER A 1 80 ? 10.890 -2.309 -22.337 1.00 95.62 80 SER A O 1
ATOM 636 N N . LEU A 1 81 ? 12.252 -2.559 -20.564 1.00 95.00 81 LEU A N 1
ATOM 637 C CA . LEU A 1 81 ? 12.750 -3.880 -20.958 1.00 95.00 81 LEU A CA 1
ATOM 638 C C . LEU A 1 81 ? 11.619 -4.912 -20.996 1.00 95.00 81 LEU A C 1
ATOM 640 O O . LEU A 1 81 ? 11.447 -5.577 -22.014 1.00 95.00 81 LEU A O 1
ATOM 644 N N . ALA A 1 82 ? 10.812 -4.998 -19.935 1.00 94.56 82 ALA A N 1
ATOM 645 C CA . ALA A 1 82 ? 9.667 -5.904 -19.853 1.00 94.56 82 ALA A CA 1
ATOM 646 C C . ALA A 1 82 ? 8.634 -5.652 -20.969 1.00 94.56 82 ALA A C 1
ATOM 648 O O . ALA A 1 82 ? 8.097 -6.593 -21.551 1.00 94.56 82 ALA A O 1
ATOM 649 N N . SER A 1 83 ? 8.402 -4.385 -21.324 1.00 93.62 83 SER A N 1
ATOM 650 C CA . SER A 1 83 ? 7.490 -3.980 -22.405 1.00 93.62 83 SER A CA 1
ATOM 651 C C . SER A 1 83 ? 8.025 -4.286 -23.805 1.00 93.62 83 SER A C 1
ATOM 653 O O . SER A 1 83 ? 7.240 -4.414 -24.749 1.00 93.62 83 SER A O 1
ATOM 655 N N . ALA A 1 84 ? 9.345 -4.370 -23.963 1.00 93.38 84 ALA A N 1
ATOM 656 C CA . ALA A 1 84 ? 10.008 -4.612 -25.242 1.00 93.38 84 ALA A CA 1
ATOM 657 C C . ALA A 1 84 ? 10.245 -6.097 -25.538 1.00 93.38 84 ALA A C 1
ATOM 659 O O . ALA A 1 84 ? 10.748 -6.431 -26.610 1.00 93.38 84 ALA A O 1
ATOM 660 N N . VAL A 1 85 ? 9.880 -6.976 -24.606 1.00 93.00 85 VAL A N 1
ATOM 661 C CA . VAL A 1 85 ? 9.917 -8.419 -24.806 1.00 93.00 85 VAL A CA 1
ATOM 662 C C . VAL A 1 85 ? 8.985 -8.823 -25.953 1.00 93.00 85 VAL A C 1
ATOM 664 O O . VAL A 1 85 ? 7.792 -8.508 -25.939 1.00 93.00 85 VAL A O 1
ATOM 667 N N . ASP A 1 86 ? 9.543 -9.545 -26.922 1.00 90.25 86 ASP A N 1
ATOM 668 C CA . ASP A 1 86 ? 8.826 -10.208 -28.006 1.00 90.25 86 ASP A CA 1
ATOM 669 C C . ASP A 1 86 ? 8.280 -11.552 -27.504 1.00 90.25 86 ASP A C 1
ATOM 671 O O . ASP A 1 86 ? 9.013 -12.528 -27.310 1.00 90.25 86 ASP A O 1
ATOM 675 N N . ALA A 1 87 ? 6.988 -11.558 -27.188 1.00 89.56 87 ALA A N 1
ATOM 676 C CA . ALA A 1 87 ? 6.235 -12.708 -26.706 1.00 89.56 87 ALA A CA 1
ATOM 677 C C . ALA A 1 87 ? 4.744 -12.515 -27.014 1.00 89.56 87 ALA A C 1
ATOM 679 O O . ALA A 1 87 ? 4.299 -11.408 -27.320 1.00 89.56 87 ALA A O 1
ATOM 680 N N . ASP A 1 88 ? 3.951 -13.581 -26.885 1.00 91.12 88 ASP A N 1
ATOM 681 C CA . ASP A 1 88 ? 2.495 -13.470 -26.958 1.00 91.12 88 ASP A CA 1
ATOM 682 C C . ASP A 1 88 ? 1.944 -12.567 -25.841 1.00 91.12 88 ASP A C 1
ATOM 684 O O . ASP A 1 88 ? 2.519 -12.476 -24.752 1.00 91.12 88 ASP A O 1
ATOM 688 N N . GLU A 1 89 ? 0.793 -11.935 -26.087 1.00 90.94 89 GLU A N 1
ATOM 689 C CA . GLU A 1 89 ? 0.178 -10.968 -25.165 1.00 90.94 89 GLU A CA 1
ATOM 690 C C . GLU A 1 89 ? 0.051 -11.498 -23.732 1.00 90.94 89 GLU A C 1
ATOM 692 O O . GLU A 1 89 ? 0.375 -10.800 -22.772 1.00 90.94 89 GLU A O 1
ATOM 697 N N . LYS A 1 90 ? -0.343 -12.766 -23.560 1.00 91.62 90 LYS A N 1
ATOM 698 C CA . LYS A 1 90 ? -0.514 -13.362 -22.229 1.00 91.62 90 LYS A CA 1
ATOM 699 C C . LYS A 1 90 ? 0.819 -13.480 -21.494 1.00 91.62 90 LYS A C 1
ATOM 701 O O . LYS A 1 90 ? 0.880 -13.216 -20.292 1.00 91.62 90 LYS A O 1
ATOM 706 N N . THR A 1 91 ? 1.876 -13.894 -22.183 1.00 91.00 91 THR A N 1
ATOM 707 C CA . THR A 1 91 ? 3.225 -13.960 -21.607 1.00 91.00 91 THR A CA 1
ATOM 708 C C . THR A 1 91 ? 3.758 -12.565 -21.303 1.00 91.00 91 THR A C 1
ATOM 710 O O . THR A 1 91 ? 4.263 -12.337 -20.204 1.00 91.00 91 THR A O 1
ATOM 713 N N . LYS A 1 92 ? 3.562 -11.605 -22.207 1.00 92.19 92 LYS A N 1
ATOM 714 C CA . LYS A 1 92 ? 3.974 -10.214 -22.012 1.00 92.19 92 LYS A CA 1
ATOM 715 C C . LYS A 1 92 ? 3.296 -9.565 -20.804 1.00 92.19 92 LYS A C 1
ATOM 717 O O . LYS A 1 92 ? 3.984 -8.981 -19.970 1.00 92.19 92 LYS A O 1
ATOM 722 N N . THR A 1 93 ? 1.981 -9.739 -20.638 1.00 93.81 93 THR A N 1
ATOM 723 C CA . THR A 1 93 ? 1.256 -9.264 -19.446 1.00 93.81 93 THR A CA 1
ATOM 724 C C . THR A 1 93 ? 1.813 -9.881 -18.164 1.00 93.81 93 THR A C 1
ATOM 726 O O . THR A 1 93 ? 1.986 -9.177 -17.174 1.00 93.81 93 THR A O 1
ATOM 729 N N . LYS A 1 94 ? 2.137 -11.182 -18.161 1.00 94.81 94 LYS A N 1
ATOM 730 C CA . LYS A 1 94 ? 2.737 -11.837 -16.987 1.00 94.81 94 LYS A CA 1
ATOM 731 C C . LYS A 1 94 ? 4.115 -11.281 -16.649 1.00 94.81 94 LYS A C 1
ATOM 733 O O . LYS A 1 94 ? 4.413 -11.113 -15.469 1.00 94.81 94 LYS A O 1
ATOM 738 N N . ILE A 1 95 ? 4.947 -11.031 -17.660 1.00 95.06 95 ILE A N 1
ATOM 739 C CA . ILE A 1 95 ? 6.279 -10.450 -17.476 1.00 95.06 95 ILE A CA 1
ATOM 740 C C . ILE A 1 95 ? 6.140 -9.047 -16.890 1.00 95.06 95 ILE A C 1
ATOM 742 O O . ILE A 1 95 ? 6.709 -8.797 -15.834 1.00 95.06 95 ILE A O 1
ATOM 746 N N . LEU A 1 96 ? 5.317 -8.190 -17.501 1.00 95.81 96 LEU A N 1
ATOM 747 C CA . LEU A 1 96 ? 5.045 -6.838 -17.006 1.00 95.81 96 LEU A CA 1
ATOM 748 C C . LEU A 1 96 ? 4.563 -6.848 -15.559 1.00 95.81 96 LEU A C 1
ATOM 750 O O . LEU A 1 96 ? 5.198 -6.229 -14.712 1.00 95.81 96 LEU A O 1
ATOM 754 N N . PHE A 1 97 ? 3.524 -7.630 -15.262 1.00 96.75 97 PHE A N 1
ATOM 755 C CA . PHE A 1 97 ? 2.991 -7.751 -13.909 1.00 96.75 97 PHE A CA 1
ATOM 756 C C . PHE A 1 97 ? 4.064 -8.214 -12.917 1.00 96.75 97 PHE A C 1
ATOM 758 O O . PHE A 1 97 ? 4.235 -7.630 -11.856 1.00 96.75 97 PHE A O 1
ATOM 765 N N . THR A 1 98 ? 4.839 -9.245 -13.255 1.00 96.75 98 THR A N 1
ATOM 766 C CA . THR A 1 98 ? 5.881 -9.755 -12.350 1.00 96.75 98 THR A CA 1
ATOM 767 C C . THR A 1 98 ? 6.986 -8.719 -12.126 1.00 96.75 98 THR A C 1
ATOM 769 O O . THR A 1 98 ? 7.477 -8.578 -11.006 1.00 96.75 98 THR A O 1
ATOM 772 N N . THR A 1 99 ? 7.362 -7.973 -13.167 1.00 97.19 99 THR A N 1
ATOM 773 C CA . THR A 1 99 ? 8.333 -6.879 -13.076 1.00 97.19 99 THR A CA 1
ATOM 774 C C . THR A 1 99 ? 7.809 -5.732 -12.214 1.00 97.19 99 THR A C 1
ATOM 776 O O . THR A 1 99 ? 8.547 -5.269 -11.351 1.00 97.19 99 THR A O 1
ATOM 779 N N . GLU A 1 100 ? 6.551 -5.317 -12.378 1.00 96.94 100 GLU A N 1
ATOM 780 C CA . GLU A 1 100 ? 5.898 -4.311 -11.527 1.00 96.94 100 GLU A CA 1
ATOM 781 C C . GLU A 1 100 ? 5.904 -4.741 -10.057 1.00 96.94 100 GLU A C 1
ATOM 783 O O . GLU A 1 100 ? 6.386 -4.001 -9.201 1.00 96.94 100 GLU A O 1
ATOM 788 N N . GLN A 1 101 ? 5.494 -5.980 -9.767 1.00 97.75 101 GLN A N 1
ATOM 789 C CA . GLN A 1 101 ? 5.501 -6.515 -8.403 1.00 97.75 101 GLN A CA 1
ATOM 790 C C . GLN A 1 101 ? 6.912 -6.549 -7.796 1.00 97.75 101 GLN A C 1
ATOM 792 O O . GLN A 1 101 ? 7.085 -6.260 -6.611 1.00 97.75 101 GLN A O 1
ATOM 797 N N . MET A 1 102 ? 7.932 -6.897 -8.589 1.00 97.56 102 MET A N 1
ATOM 798 C CA . MET A 1 102 ? 9.327 -6.886 -8.142 1.00 97.56 102 MET A CA 1
ATOM 799 C C . MET A 1 102 ? 9.823 -5.461 -7.870 1.00 97.56 102 MET A C 1
ATOM 801 O O . MET A 1 102 ? 10.472 -5.230 -6.851 1.00 97.56 102 MET A O 1
ATOM 805 N N . ILE A 1 103 ? 9.514 -4.513 -8.757 1.00 97.12 103 ILE A N 1
ATOM 806 C CA . ILE A 1 103 ? 9.841 -3.093 -8.588 1.00 97.12 103 ILE A CA 1
ATOM 807 C C . ILE A 1 103 ? 9.218 -2.568 -7.295 1.00 97.12 103 ILE A C 1
ATOM 809 O O . ILE A 1 103 ? 9.927 -2.029 -6.447 1.00 97.12 103 ILE A O 1
ATOM 813 N N . ASP A 1 104 ? 7.920 -2.796 -7.102 1.00 95.69 104 ASP A N 1
ATOM 814 C CA . ASP A 1 104 ? 7.202 -2.310 -5.930 1.00 95.69 104 ASP A CA 1
ATOM 815 C C . ASP A 1 104 ? 7.704 -2.943 -4.631 1.00 95.69 104 ASP A C 1
ATOM 817 O O . ASP A 1 104 ? 7.821 -2.248 -3.618 1.00 95.69 104 ASP A O 1
ATOM 821 N N . ALA A 1 105 ? 8.077 -4.226 -4.650 1.00 96.25 105 ALA A N 1
ATOM 822 C CA . ALA A 1 105 ? 8.686 -4.897 -3.503 1.00 96.25 105 ALA A CA 1
ATOM 823 C C . ALA A 1 105 ? 10.052 -4.297 -3.128 1.00 96.25 105 ALA A C 1
ATOM 825 O O . ALA A 1 105 ? 10.377 -4.187 -1.944 1.00 96.25 105 ALA A O 1
ATOM 826 N N . LEU A 1 106 ? 10.833 -3.870 -4.123 1.00 95.81 106 LEU A N 1
ATOM 827 C CA . LEU A 1 106 ? 12.153 -3.261 -3.946 1.00 95.81 106 LEU A CA 1
ATOM 828 C C . LEU A 1 106 ? 12.101 -1.754 -3.659 1.00 95.81 106 LEU A C 1
ATOM 830 O O . LEU A 1 106 ? 13.153 -1.119 -3.558 1.00 95.81 106 LEU A O 1
ATOM 834 N N . SER A 1 107 ? 10.908 -1.173 -3.510 1.00 96.56 107 SER A N 1
ATOM 835 C CA . SER A 1 107 ? 10.768 0.253 -3.232 1.00 96.56 107 SER A CA 1
ATOM 836 C C . SER A 1 107 ? 11.532 0.666 -1.961 1.00 96.56 107 SER A C 1
ATOM 838 O O . SER A 1 107 ? 11.363 0.036 -0.912 1.00 96.56 107 SER A O 1
ATOM 840 N N . PRO A 1 108 ? 12.328 1.755 -1.994 1.00 96.00 108 PRO A N 1
ATOM 841 C CA . PRO A 1 108 ? 13.074 2.243 -0.832 1.00 96.00 108 PRO A CA 1
ATOM 842 C C . PRO A 1 108 ? 12.205 2.558 0.390 1.00 96.00 108 PRO A C 1
ATOM 844 O O . PRO A 1 108 ? 12.695 2.520 1.519 1.00 96.00 108 PRO A O 1
ATOM 847 N N . SER A 1 109 ? 10.917 2.852 0.189 1.00 95.31 109 SER A N 1
ATOM 848 C CA . SER A 1 109 ? 9.966 3.098 1.277 1.00 95.31 109 SER A CA 1
ATOM 849 C C . SER A 1 109 ? 9.682 1.854 2.124 1.00 95.31 109 SER A C 1
ATOM 851 O O . SER A 1 109 ? 9.225 1.994 3.257 1.00 95.31 109 SER A O 1
ATOM 853 N N . ASN A 1 110 ? 9.970 0.653 1.612 1.00 95.44 110 ASN A N 1
ATOM 854 C CA . ASN A 1 110 ? 9.673 -0.612 2.287 1.00 95.44 110 ASN A CA 1
ATOM 855 C C . ASN A 1 110 ? 10.720 -0.997 3.342 1.00 95.44 110 ASN A C 1
ATOM 857 O O . ASN A 1 110 ? 10.471 -1.891 4.150 1.00 95.44 110 ASN A O 1
ATOM 861 N N . PHE A 1 111 ? 11.890 -0.347 3.356 1.00 94.81 111 PHE A N 1
ATOM 862 C CA . PHE A 1 111 ? 13.000 -0.723 4.230 1.00 94.81 111 PHE A CA 1
ATOM 863 C C . PHE A 1 111 ? 13.379 0.413 5.176 1.00 94.81 111 PHE A C 1
ATOM 865 O O . PHE A 1 111 ? 13.584 1.550 4.760 1.00 94.81 111 PHE A O 1
ATOM 872 N N . ILE A 1 112 ? 13.563 0.077 6.456 1.00 92.88 112 ILE A N 1
ATOM 873 C CA . ILE A 1 112 ? 13.938 1.033 7.513 1.00 92.88 112 ILE A CA 1
ATOM 874 C C . ILE A 1 112 ? 15.208 1.808 7.138 1.00 92.88 112 ILE A C 1
ATOM 876 O O . ILE A 1 112 ? 15.264 3.019 7.309 1.00 92.88 112 ILE A O 1
ATOM 880 N N . ALA A 1 113 ? 16.216 1.117 6.598 1.00 92.44 113 ALA A N 1
ATOM 881 C CA . ALA A 1 113 ? 17.516 1.708 6.285 1.00 92.44 113 ALA A CA 1
ATOM 882 C C . ALA A 1 113 ? 17.472 2.762 5.166 1.00 92.44 113 ALA A C 1
ATOM 884 O O . ALA A 1 113 ? 18.367 3.598 5.085 1.00 92.44 113 ALA A O 1
ATOM 885 N N . THR A 1 114 ? 16.456 2.720 4.302 1.00 94.62 114 THR A N 1
ATOM 886 C CA . THR A 1 114 ? 16.329 3.614 3.143 1.00 94.62 114 THR A CA 1
ATOM 887 C C . THR A 1 114 ? 15.128 4.547 3.234 1.00 94.62 114 THR A C 1
ATOM 889 O O . THR A 1 114 ? 14.963 5.394 2.359 1.00 94.62 114 THR A O 1
ATOM 892 N N . ASN A 1 115 ? 14.303 4.422 4.277 1.00 96.25 115 ASN A N 1
ATOM 893 C CA . ASN A 1 115 ? 13.117 5.242 4.471 1.00 96.25 115 A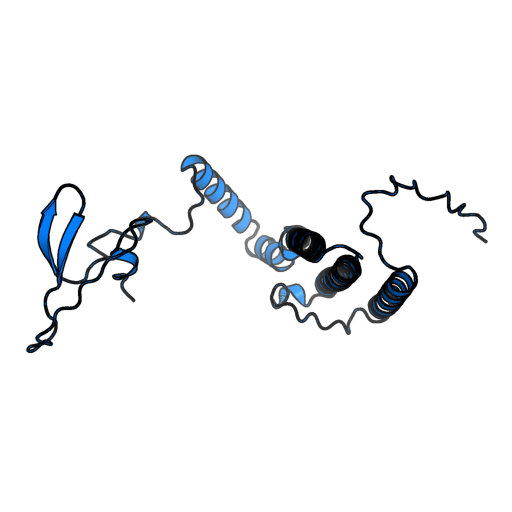SN A CA 1
ATOM 894 C C . ASN A 1 115 ? 13.415 6.410 5.441 1.00 96.25 115 ASN A C 1
ATOM 896 O O . ASN A 1 115 ? 13.493 6.195 6.655 1.00 96.25 115 ASN A O 1
ATOM 900 N N . PRO A 1 116 ? 13.563 7.654 4.940 1.00 95.56 116 PRO A N 1
ATOM 901 C CA . PRO A 1 116 ? 13.899 8.815 5.759 1.00 95.56 116 PRO A CA 1
ATOM 902 C C . PRO A 1 116 ? 12.830 9.143 6.806 1.00 95.56 116 PRO A C 1
ATOM 904 O O . PRO A 1 116 ? 13.182 9.577 7.897 1.00 95.56 116 PRO A O 1
ATOM 907 N N . GLU A 1 117 ? 11.549 8.909 6.515 1.00 94.75 117 GLU A N 1
ATOM 908 C CA . GLU A 1 117 ? 10.454 9.187 7.454 1.00 94.75 117 GLU A CA 1
ATOM 909 C C . GLU A 1 117 ? 10.509 8.243 8.654 1.00 94.75 117 GLU A C 1
ATOM 911 O O . GLU A 1 117 ? 10.332 8.658 9.799 1.00 94.75 117 GLU A O 1
ATOM 916 N N . VAL A 1 118 ? 10.813 6.967 8.402 1.00 94.44 118 VAL A N 1
ATOM 917 C CA . VAL A 1 118 ? 10.993 5.976 9.467 1.00 94.44 118 VAL A CA 1
ATOM 918 C C . VAL A 1 118 ? 12.217 6.324 10.308 1.00 94.44 118 VAL A C 1
ATOM 920 O O . VAL A 1 118 ? 12.129 6.301 11.533 1.00 94.44 118 VAL A O 1
ATOM 923 N N . LEU A 1 119 ? 13.338 6.689 9.683 1.00 94.12 119 LEU A N 1
ATOM 924 C CA . LEU A 1 119 ? 14.543 7.107 10.404 1.00 94.12 119 LEU A CA 1
ATOM 925 C C . LEU A 1 119 ? 14.291 8.357 11.266 1.00 94.12 119 LEU A C 1
ATOM 927 O O . LEU A 1 119 ? 14.682 8.382 12.432 1.00 94.12 119 LEU A O 1
ATOM 931 N N . GLU A 1 120 ? 13.589 9.361 10.739 1.00 94.06 120 GLU A N 1
ATOM 932 C CA . GLU A 1 120 ? 13.209 10.571 11.478 1.00 94.06 120 GLU A CA 1
ATOM 933 C C . GLU A 1 120 ? 12.272 10.254 12.654 1.00 94.06 120 GLU A C 1
ATOM 935 O O . GLU A 1 120 ? 12.464 10.760 13.763 1.00 94.06 120 GLU A O 1
ATOM 940 N N . ASN A 1 121 ? 11.300 9.360 12.459 1.00 94.31 121 ASN A N 1
ATOM 941 C CA . ASN A 1 121 ? 10.417 8.905 13.529 1.00 94.31 121 ASN A CA 1
ATOM 942 C C . ASN A 1 121 ? 11.184 8.115 14.606 1.00 94.31 121 ASN A C 1
ATOM 944 O O . ASN A 1 121 ? 10.962 8.304 15.799 1.00 94.31 121 ASN A O 1
ATOM 948 N N . ILE A 1 122 ? 12.143 7.268 14.224 1.00 94.50 122 ILE A N 1
ATOM 949 C CA . ILE A 1 122 ? 12.999 6.548 15.180 1.00 94.50 122 ILE A CA 1
ATOM 950 C C . ILE A 1 122 ? 13.794 7.535 16.036 1.00 94.50 122 ILE A C 1
ATOM 952 O O . ILE A 1 122 ? 13.832 7.383 17.255 1.00 94.50 122 ILE A O 1
ATOM 956 N N . ILE A 1 123 ? 14.399 8.551 15.420 1.00 93.94 123 ILE A N 1
ATOM 957 C CA . ILE A 1 123 ? 15.196 9.556 16.133 1.00 93.94 123 ILE A CA 1
ATOM 958 C C . ILE A 1 123 ? 14.304 10.399 17.052 1.00 93.94 123 ILE A C 1
ATOM 960 O O . ILE A 1 123 ? 14.593 10.526 18.241 1.00 93.94 123 ILE A O 1
ATOM 964 N N . SER A 1 124 ? 13.205 10.943 16.527 1.00 95.56 124 SER A N 1
ATOM 965 C CA . SER A 1 124 ? 12.310 11.829 17.284 1.00 95.56 124 SER A CA 1
ATOM 966 C C . SER A 1 124 ? 11.577 11.111 18.422 1.00 95.56 124 SER A C 1
ATOM 968 O O . SER A 1 124 ? 11.392 11.693 19.489 1.00 95.56 124 SER A O 1
ATOM 970 N N . SER A 1 125 ? 11.228 9.831 18.243 1.00 94.44 125 SER A N 1
ATOM 971 C CA . SER A 1 125 ? 10.630 8.986 19.287 1.00 94.44 125 SER A CA 1
ATOM 972 C C . SER A 1 125 ? 11.652 8.290 20.194 1.00 94.44 125 SER A C 1
ATOM 974 O O . SER A 1 125 ? 11.253 7.498 21.046 1.00 94.44 125 SER A O 1
ATOM 976 N N . GLN A 1 126 ? 12.958 8.526 20.010 1.00 93.50 126 GLN A N 1
ATOM 977 C CA . GLN A 1 126 ? 14.040 7.827 20.725 1.00 93.50 126 GLN A CA 1
ATOM 978 C C . GLN A 1 126 ? 13.912 6.289 20.663 1.00 93.50 126 GLN A C 1
ATOM 980 O O . GLN A 1 126 ? 14.232 5.572 21.608 1.00 93.50 126 GLN A O 1
ATOM 985 N N . GLY A 1 127 ? 13.406 5.767 19.543 1.00 92.31 127 GLY A N 1
ATOM 986 C CA . GLY A 1 127 ? 13.180 4.339 19.321 1.00 92.31 127 GLY A CA 1
ATOM 987 C C . GLY A 1 127 ? 11.866 3.786 19.883 1.00 92.31 127 GLY A C 1
ATOM 988 O O . GLY A 1 127 ? 11.564 2.615 19.633 1.00 92.31 127 GLY A O 1
ATOM 989 N N . GLN A 1 128 ? 11.042 4.591 20.565 1.00 94.00 128 GLN A N 1
ATOM 990 C CA . GLN A 1 128 ? 9.754 4.141 21.108 1.00 94.00 128 GLN A CA 1
ATOM 991 C C . GLN A 1 128 ? 8.825 3.596 20.013 1.00 94.00 128 GLN A C 1
ATOM 993 O O . GLN A 1 128 ? 8.122 2.609 20.230 1.00 94.00 128 GLN A O 1
ATOM 998 N N . SER A 1 129 ? 8.863 4.174 18.806 1.00 92.38 129 SER A N 1
ATOM 999 C CA . SER A 1 129 ? 8.063 3.683 17.677 1.00 92.38 129 SER A CA 1
ATOM 1000 C C . SER A 1 129 ? 8.393 2.232 17.297 1.00 92.38 129 SER A C 1
ATOM 1002 O O . SER A 1 129 ? 7.485 1.481 16.942 1.00 92.38 129 SER A O 1
ATOM 1004 N N . ILE A 1 130 ? 9.664 1.814 17.381 1.00 92.75 130 ILE A N 1
ATOM 1005 C CA . ILE A 1 130 ? 10.069 0.428 17.086 1.00 92.75 130 ILE A CA 1
ATOM 1006 C C . ILE A 1 130 ? 9.582 -0.503 18.192 1.00 92.75 130 ILE A C 1
ATOM 1008 O O . ILE A 1 130 ? 9.030 -1.562 17.903 1.00 92.75 130 ILE A O 1
ATOM 1012 N N . GLN A 1 131 ? 9.767 -0.104 19.453 1.00 93.75 131 GLN A N 1
ATOM 1013 C CA . GLN A 1 131 ? 9.331 -0.903 20.599 1.00 93.75 131 GLN A CA 1
ATOM 1014 C C . GLN A 1 131 ? 7.829 -1.187 20.526 1.00 93.75 131 GLN A C 1
ATOM 1016 O O . GLN A 1 131 ? 7.414 -2.340 20.629 1.00 93.75 131 GLN A O 1
ATOM 1021 N N . ASN A 1 132 ? 7.028 -0.155 20.248 1.00 92.56 132 ASN A N 1
ATOM 1022 C CA . ASN A 1 132 ? 5.585 -0.292 20.069 1.00 92.56 132 ASN A CA 1
ATOM 1023 C C . ASN A 1 132 ? 5.251 -1.227 18.895 1.00 92.56 132 ASN A C 1
ATOM 1025 O O . ASN A 1 132 ? 4.397 -2.100 19.032 1.00 92.56 132 ASN A O 1
ATOM 1029 N N . GLY A 1 133 ? 5.956 -1.100 17.766 1.00 91.00 133 GLY A N 1
ATOM 1030 C CA . GLY A 1 133 ? 5.788 -1.989 16.613 1.00 91.00 133 GLY A CA 1
ATOM 1031 C C . GLY A 1 133 ? 6.059 -3.463 16.936 1.00 91.00 133 GLY A C 1
ATOM 1032 O O . GLY A 1 133 ? 5.291 -4.329 16.524 1.00 91.00 133 GLY A O 1
ATOM 1033 N N . ILE A 1 134 ? 7.099 -3.758 17.724 1.00 93.81 134 ILE A N 1
ATOM 1034 C CA . ILE A 1 134 ? 7.418 -5.125 18.173 1.00 93.81 134 ILE A CA 1
ATOM 1035 C C . ILE A 1 134 ? 6.330 -5.662 19.107 1.00 93.81 134 ILE A C 1
ATOM 1037 O O . ILE A 1 134 ? 5.900 -6.803 18.950 1.00 93.81 134 ILE A O 1
ATOM 1041 N N . VAL A 1 135 ? 5.860 -4.853 20.061 1.00 93.69 135 VAL A N 1
ATOM 1042 C CA . VAL A 1 135 ? 4.767 -5.243 20.967 1.00 93.69 135 VAL A CA 1
ATOM 1043 C C . VAL A 1 135 ? 3.495 -5.562 20.176 1.00 93.69 135 VAL A C 1
ATOM 1045 O O . VAL A 1 135 ? 2.868 -6.593 20.424 1.00 93.69 135 VAL A O 1
ATOM 1048 N N . ASN A 1 136 ? 3.161 -4.739 19.180 1.00 91.81 136 ASN A N 1
ATOM 1049 C CA . ASN A 1 136 ? 2.023 -4.975 18.292 1.00 91.81 136 ASN A CA 1
ATOM 1050 C C . ASN A 1 136 ? 2.196 -6.268 17.483 1.00 91.81 136 ASN A C 1
ATOM 1052 O O . ASN A 1 136 ? 1.294 -7.102 17.472 1.00 91.81 136 ASN A O 1
ATOM 1056 N N . LEU A 1 137 ? 3.374 -6.487 16.886 1.00 92.06 137 LEU A N 1
ATOM 1057 C CA . LEU A 1 137 ? 3.680 -7.703 16.128 1.00 92.06 137 LEU A CA 1
ATOM 1058 C C . LEU A 1 137 ? 3.537 -8.967 16.987 1.00 92.06 137 LEU A C 1
ATOM 1060 O O . LEU A 1 137 ? 2.942 -9.950 16.552 1.00 92.06 137 LEU A O 1
ATOM 1064 N N . LEU A 1 138 ? 4.051 -8.952 18.220 1.00 94.12 138 LEU A N 1
ATOM 1065 C CA . LEU A 1 138 ? 3.898 -10.070 19.155 1.00 94.12 138 LEU A CA 1
ATOM 1066 C C . LEU A 1 138 ? 2.427 -10.303 19.529 1.00 94.12 138 LEU A C 1
ATOM 1068 O O . LEU A 1 138 ? 1.988 -11.451 19.630 1.00 94.12 138 LEU A O 1
ATOM 1072 N N . GLY A 1 139 ? 1.661 -9.224 19.711 1.00 91.31 139 GLY A N 1
ATOM 1073 C CA . GLY A 1 139 ? 0.218 -9.287 19.932 1.00 91.31 139 GLY A CA 1
ATOM 1074 C C . GLY A 1 139 ? -0.526 -9.942 18.766 1.00 91.31 139 GLY A C 1
ATOM 1075 O O . GLY A 1 139 ? -1.370 -10.813 18.984 1.00 91.31 139 GLY A O 1
ATOM 1076 N N . ASP A 1 140 ? -0.171 -9.581 17.538 1.00 91.94 140 ASP A N 1
ATOM 1077 C CA . ASP A 1 140 ? -0.775 -10.112 16.314 1.00 91.94 140 ASP A CA 1
ATOM 1078 C C . ASP A 1 140 ? -0.410 -11.578 16.071 1.00 91.94 140 ASP A C 1
ATOM 1080 O O . ASP A 1 140 ? -1.281 -12.398 15.770 1.00 91.94 140 ASP A O 1
ATOM 1084 N N . LEU A 1 141 ? 0.850 -11.956 16.306 1.00 92.62 141 LEU A N 1
ATOM 1085 C CA . LEU A 1 141 ? 1.287 -13.354 16.253 1.00 92.62 141 LEU A CA 1
ATOM 1086 C C . LEU A 1 141 ? 0.514 -14.223 17.249 1.00 92.62 141 LEU A C 1
ATOM 1088 O O . LEU A 1 141 ? 0.101 -15.330 16.908 1.00 92.62 141 LEU A O 1
ATOM 1092 N N . LYS A 1 142 ? 0.254 -13.710 18.458 1.00 91.81 142 LYS A N 1
ATOM 1093 C CA . LYS A 1 142 ? -0.559 -14.411 19.462 1.00 91.81 142 LYS A CA 1
ATOM 1094 C C . LYS A 1 142 ? -2.017 -14.578 19.018 1.00 91.81 142 LYS A C 1
ATOM 1096 O O . LYS A 1 142 ? -2.639 -15.583 19.351 1.00 91.81 142 LYS A O 1
ATOM 1101 N N . LYS A 1 143 ? -2.567 -13.605 18.289 1.00 87.62 143 LYS A N 1
ATOM 1102 C CA . LYS A 1 143 ? -3.935 -13.647 17.744 1.00 87.62 143 LYS A CA 1
ATOM 1103 C C . LYS A 1 143 ? -4.057 -14.505 16.479 1.00 87.62 143 LYS A C 1
ATOM 1105 O O . LYS A 1 143 ? -5.170 -14.875 16.118 1.00 87.62 143 LYS A O 1
ATOM 1110 N N . GLY A 1 144 ? -2.949 -14.793 15.792 1.00 90.56 144 GLY A N 1
ATOM 1111 C CA . GLY A 1 144 ? -2.935 -15.501 14.507 1.00 90.56 144 GLY A CA 1
ATOM 1112 C C . GLY A 1 144 ? -3.442 -14.665 13.323 1.00 90.56 144 GLY A C 1
ATOM 1113 O O . GLY A 1 144 ? -3.679 -15.209 12.248 1.00 90.56 144 GLY A O 1
ATOM 1114 N N . LYS A 1 145 ? -3.625 -13.353 13.511 1.00 86.69 145 LYS A N 1
ATOM 1115 C CA . LYS A 1 145 ? -4.070 -12.399 12.487 1.00 86.69 145 LYS A CA 1
ATOM 1116 C C . LYS A 1 145 ? -3.470 -11.022 12.762 1.00 86.69 145 LYS A C 1
ATOM 1118 O O . LYS A 1 145 ? -3.242 -10.672 13.917 1.00 86.69 145 LYS A O 1
ATOM 1123 N N . VAL A 1 146 ? -3.261 -10.243 11.703 1.00 86.81 146 VAL A N 1
ATOM 1124 C CA . VAL A 1 146 ? -2.840 -8.840 11.814 1.00 86.81 146 VAL A CA 1
ATOM 1125 C C . VAL A 1 146 ? -4.010 -8.009 12.336 1.00 86.81 146 VAL A C 1
ATOM 1127 O O . VAL A 1 146 ? -5.106 -8.069 11.773 1.00 86.81 146 VAL A O 1
ATOM 1130 N N . SER A 1 147 ? -3.794 -7.249 13.410 1.00 83.94 147 SER A N 1
ATOM 1131 C CA . SER A 1 147 ? -4.820 -6.359 13.953 1.00 83.94 147 SER A CA 1
ATOM 1132 C C . SER A 1 147 ? -4.853 -5.074 13.127 1.00 83.94 147 SER A C 1
ATOM 1134 O O . SER A 1 147 ? -3.893 -4.312 13.113 1.00 83.94 147 SER A O 1
ATOM 1136 N N . LEU A 1 148 ? -5.964 -4.824 12.434 1.00 80.31 148 LEU A N 1
ATOM 1137 C CA . LEU A 1 148 ? -6.159 -3.593 11.653 1.00 80.31 148 LEU A CA 1
ATOM 1138 C C . LEU A 1 148 ? -6.758 -2.459 12.491 1.00 80.31 148 LEU A C 1
ATOM 1140 O O . LEU A 1 148 ? -6.528 -1.286 12.212 1.00 80.31 148 LEU A O 1
ATOM 1144 N N . THR A 1 149 ? -7.531 -2.812 13.514 1.00 76.88 149 THR A N 1
ATOM 1145 C CA . THR A 1 149 ? -8.243 -1.883 14.391 1.00 76.88 149 THR A CA 1
ATOM 1146 C C . THR A 1 149 ? -8.235 -2.406 15.819 1.00 76.88 149 THR A C 1
ATOM 1148 O O . THR A 1 149 ? -8.029 -3.599 16.063 1.00 76.88 149 THR A O 1
ATOM 1151 N N . ASP A 1 150 ? -8.500 -1.518 16.770 1.00 77.31 150 ASP A N 1
ATOM 1152 C CA . ASP A 1 150 ? -8.793 -1.927 18.137 1.00 77.31 150 ASP A CA 1
ATOM 1153 C C . ASP A 1 150 ? -10.176 -2.597 18.191 1.00 77.31 150 ASP A C 1
ATOM 1155 O O . ASP A 1 150 ? -11.207 -1.943 18.071 1.00 77.31 150 ASP A O 1
ATOM 1159 N N . GLU A 1 151 ? -10.201 -3.922 18.343 1.00 72.06 151 GLU A N 1
ATOM 1160 C CA . GLU A 1 151 ? -11.446 -4.697 18.449 1.00 72.06 151 GLU A CA 1
ATOM 1161 C C . GLU A 1 151 ? -12.210 -4.411 19.750 1.00 72.06 151 GLU A C 1
ATOM 1163 O O . GLU A 1 151 ? -13.398 -4.701 19.824 1.00 72.06 151 GLU A O 1
ATOM 1168 N N . SER A 1 152 ? -11.558 -3.834 20.767 1.00 75.88 152 SER A N 1
ATOM 1169 C CA . SER A 1 152 ? -12.217 -3.452 22.022 1.00 75.88 152 SER A CA 1
ATOM 1170 C C . SER A 1 152 ? -12.955 -2.118 21.931 1.00 75.88 152 SER A C 1
ATOM 1172 O O . SER A 1 152 ? -13.839 -1.846 22.741 1.00 75.88 152 SER A O 1
ATOM 1174 N N . ALA A 1 153 ? -12.633 -1.305 20.922 1.00 77.88 153 ALA A N 1
ATOM 1175 C CA . ALA A 1 153 ? -13.283 -0.023 20.699 1.00 77.88 153 ALA A CA 1
ATOM 1176 C C . ALA A 1 153 ? -14.693 -0.168 20.110 1.00 77.88 153 ALA A C 1
ATOM 1178 O O . ALA A 1 153 ? -15.456 0.793 20.158 1.00 77.88 153 ALA A O 1
ATOM 1179 N N . PHE A 1 154 ? -15.059 -1.339 19.572 1.00 80.06 154 PHE A N 1
ATOM 1180 C CA . PHE A 1 154 ? -16.318 -1.540 18.856 1.00 80.06 154 PHE A CA 1
ATOM 1181 C C . PHE A 1 154 ? -17.132 -2.701 19.430 1.00 80.06 154 PHE A C 1
ATOM 1183 O O . PHE A 1 154 ? -16.690 -3.847 19.469 1.00 80.06 154 PHE A O 1
ATOM 1190 N N . GLU A 1 155 ? -18.367 -2.409 19.819 1.00 83.00 155 GLU A N 1
ATOM 1191 C CA . GLU A 1 155 ? -19.333 -3.357 20.348 1.00 83.00 155 GLU A CA 1
ATOM 1192 C C . GLU A 1 155 ? -20.644 -3.261 19.552 1.00 83.00 155 GLU A C 1
ATOM 1194 O O . GLU A 1 155 ? -21.312 -2.221 19.506 1.00 83.00 155 GLU A O 1
ATOM 1199 N N . VAL A 1 156 ? -21.008 -4.377 18.909 1.00 84.31 156 VAL A N 1
ATOM 1200 C CA . VAL A 1 156 ? -22.229 -4.497 18.100 1.00 84.31 156 VAL A CA 1
ATOM 1201 C C . VAL A 1 156 ? -23.459 -4.251 18.967 1.00 84.31 156 VAL A C 1
ATOM 1203 O O . VAL A 1 156 ? -23.628 -4.884 20.005 1.00 84.31 156 VAL A O 1
ATOM 1206 N N . GLY A 1 157 ? -24.312 -3.329 18.526 1.00 83.56 157 GLY A N 1
ATOM 1207 C CA . GLY A 1 157 ? -25.505 -2.886 19.239 1.00 83.56 157 GLY A CA 1
ATOM 1208 C C . GLY A 1 157 ? -25.261 -1.779 20.269 1.00 83.56 157 GLY A C 1
ATOM 1209 O O . GLY A 1 157 ? -26.235 -1.264 20.811 1.00 83.56 157 GLY A O 1
ATOM 1210 N N . LYS A 1 158 ? -24.007 -1.378 20.540 1.00 84.69 158 LYS A N 1
ATOM 1211 C CA . LYS A 1 158 ? -23.705 -0.213 21.397 1.00 84.69 158 LYS A CA 1
ATOM 1212 C C . LYS A 1 158 ? -23.139 0.973 20.633 1.00 84.69 158 LYS A C 1
ATOM 1214 O O . LYS A 1 158 ? -23.575 2.094 20.868 1.00 84.69 158 LYS A O 1
ATOM 1219 N N . ASN A 1 159 ? -22.166 0.743 19.754 1.00 83.19 159 ASN A N 1
ATOM 1220 C CA . ASN A 1 159 ? -21.528 1.814 18.978 1.00 83.19 159 ASN A CA 1
ATOM 1221 C C . ASN A 1 159 ? -21.309 1.476 17.493 1.00 83.19 159 ASN A C 1
ATOM 1223 O O . ASN A 1 159 ? -20.846 2.320 16.736 1.00 83.19 159 ASN A O 1
ATOM 1227 N N . ILE A 1 160 ? -21.690 0.273 17.061 1.00 87.88 160 ILE A N 1
ATOM 1228 C CA . ILE A 1 160 ? -21.865 -0.107 15.652 1.00 87.88 160 ILE A CA 1
ATOM 1229 C C . ILE A 1 160 ? -23.166 -0.905 15.524 1.00 87.88 160 ILE A C 1
ATOM 1231 O O . ILE A 1 160 ? -23.551 -1.574 16.485 1.00 87.88 160 ILE A O 1
ATOM 1235 N N . ALA A 1 161 ? -23.834 -0.867 14.367 1.00 88.88 161 ALA A N 1
ATOM 1236 C CA . ALA A 1 161 ? -25.151 -1.488 14.178 1.00 88.88 161 ALA A CA 1
ATOM 1237 C C . ALA A 1 161 ? -26.192 -1.016 15.211 1.00 88.88 161 ALA A C 1
ATOM 1239 O O . ALA A 1 161 ? -26.844 -1.823 15.875 1.00 88.88 161 ALA A O 1
ATOM 1240 N N . THR A 1 162 ? -26.263 0.299 15.431 1.00 92.31 162 THR A N 1
ATOM 1241 C CA . THR A 1 162 ? -27.111 0.901 16.474 1.00 92.31 162 THR A CA 1
ATOM 1242 C C . THR A 1 162 ? -28.413 1.476 15.930 1.00 92.31 162 THR A C 1
ATOM 1244 O O . THR A 1 162 ? -29.147 2.097 16.696 1.00 92.31 162 THR A O 1
ATOM 1247 N N . THR A 1 163 ? -28.689 1.354 14.627 1.00 93.06 163 THR A N 1
ATOM 1248 C CA . THR A 1 163 ? -29.949 1.850 14.066 1.00 93.06 163 THR A CA 1
ATOM 1249 C C . THR A 1 163 ? -31.102 1.085 14.708 1.00 93.06 163 THR A C 1
ATOM 1251 O O . THR A 1 163 ? -31.136 -0.146 14.686 1.00 93.06 163 THR A O 1
ATOM 1254 N N . GLU A 1 164 ? -32.036 1.816 15.319 1.00 93.62 164 GLU A N 1
ATOM 1255 C CA . GLU A 1 164 ? -33.141 1.205 16.052 1.00 93.62 164 GLU A CA 1
ATOM 1256 C C . GLU A 1 164 ? -33.975 0.315 15.130 1.00 93.62 164 GLU A C 1
ATOM 1258 O O . GLU A 1 164 ? -34.394 0.721 14.047 1.00 93.62 164 GLU A O 1
ATOM 1263 N N . GLY A 1 165 ? -34.226 -0.914 15.567 1.00 94.12 165 GLY A N 1
ATOM 1264 C CA . GLY A 1 165 ? -34.969 -1.904 14.806 1.00 94.12 165 GLY A CA 1
ATOM 1265 C C . GLY A 1 165 ? -35.243 -3.152 15.627 1.00 94.12 165 GLY A C 1
ATOM 1266 O O . GLY A 1 165 ? -34.809 -3.277 16.773 1.00 94.12 165 GLY A O 1
ATOM 1267 N N . GLN A 1 166 ? -35.997 -4.081 15.048 1.00 96.56 166 GLN A N 1
ATOM 1268 C CA . GLN A 1 166 ? -36.395 -5.321 15.709 1.00 96.56 166 GLN A CA 1
ATOM 1269 C C . GLN A 1 166 ? -36.270 -6.514 14.764 1.00 96.56 166 GLN A C 1
ATOM 1271 O O . GLN A 1 166 ? -36.524 -6.403 13.564 1.00 96.56 166 GLN A O 1
ATOM 1276 N N . VAL A 1 167 ? -35.909 -7.676 15.313 1.00 97.12 167 VAL A N 1
ATOM 1277 C CA . VAL A 1 167 ? -35.930 -8.942 14.571 1.00 97.12 167 VAL A CA 1
ATOM 1278 C C . VAL A 1 167 ? -37.379 -9.410 14.451 1.00 97.12 167 VAL A C 1
ATOM 1280 O O . VAL A 1 167 ? -37.992 -9.790 15.446 1.00 97.12 167 VAL A O 1
ATOM 1283 N N . VAL A 1 168 ? -37.924 -9.393 13.234 1.00 97.94 168 VAL A N 1
ATOM 1284 C CA . VAL A 1 168 ? -39.324 -9.763 12.944 1.00 97.94 168 VAL A CA 1
ATOM 1285 C C . VAL A 1 168 ? -39.471 -11.186 12.400 1.00 97.94 168 VAL A C 1
ATOM 1287 O O . VAL A 1 168 ? -40.571 -11.732 12.378 1.00 97.94 168 VAL A O 1
ATOM 1290 N N . PHE A 1 169 ? -38.369 -11.811 11.978 1.00 98.38 169 PHE A N 1
ATOM 1291 C CA . PHE A 1 169 ? -38.321 -13.207 11.542 1.00 98.38 169 PHE A CA 1
ATOM 1292 C C . PHE A 1 169 ? -36.933 -13.804 11.805 1.00 98.38 169 PHE A C 1
ATOM 1294 O O . PHE A 1 169 ? -35.927 -13.105 11.690 1.00 98.38 169 PHE A O 1
ATOM 1301 N N . ARG A 1 170 ? -36.868 -15.098 12.137 1.00 98.00 170 ARG A N 1
ATOM 1302 C CA . ARG A 1 170 ? -35.617 -15.831 12.377 1.00 98.00 170 ARG A CA 1
ATOM 1303 C C . ARG A 1 170 ? -35.758 -17.286 11.937 1.00 98.00 170 ARG A C 1
ATOM 1305 O O . ARG A 1 170 ? -36.763 -17.924 12.241 1.00 98.00 170 ARG A O 1
ATOM 1312 N N . ASN A 1 171 ? -34.729 -17.812 11.281 1.00 97.56 171 ASN A N 1
ATOM 1313 C CA . ASN A 1 171 ? -34.550 -19.242 11.030 1.00 97.56 171 ASN A CA 1
ATOM 1314 C C . ASN A 1 171 ? -33.061 -19.631 11.144 1.00 97.56 171 ASN A C 1
ATOM 1316 O O . ASN A 1 171 ? -32.242 -18.823 11.574 1.00 97.56 171 ASN A O 1
ATOM 1320 N N . ASP A 1 172 ? -32.713 -20.856 10.742 1.00 97.12 172 ASP A N 1
ATOM 1321 C CA . ASP A 1 172 ? -31.340 -21.381 10.826 1.00 97.12 172 ASP A CA 1
ATOM 1322 C C . ASP A 1 172 ? -30.336 -20.676 9.893 1.00 97.12 172 ASP A C 1
ATOM 1324 O O . ASP A 1 172 ? -29.128 -20.852 10.042 1.00 97.12 172 ASP A O 1
ATOM 1328 N N . LEU A 1 173 ? -30.814 -19.900 8.915 1.00 95.69 173 LEU A N 1
ATOM 1329 C CA . LEU A 1 173 ? -29.981 -19.235 7.912 1.00 95.69 173 LEU A CA 1
ATOM 1330 C C . LEU A 1 173 ? -29.846 -17.730 8.153 1.00 95.69 173 LEU A C 1
ATOM 1332 O O . LEU A 1 173 ? -28.789 -17.172 7.862 1.00 95.69 173 LEU A O 1
ATOM 1336 N N . PHE A 1 174 ? -30.900 -17.058 8.625 1.00 96.69 174 PHE A N 1
ATOM 1337 C CA . PHE A 1 174 ? -30.906 -15.603 8.752 1.00 96.69 174 PHE A CA 1
ATOM 1338 C C . PHE A 1 174 ? -31.902 -15.062 9.787 1.00 96.69 174 PHE A C 1
ATOM 1340 O O . PHE A 1 174 ? -32.850 -15.724 10.216 1.00 96.69 174 PHE A O 1
ATOM 1347 N N . GLU A 1 175 ? -31.693 -13.791 10.120 1.00 97.44 175 GLU A N 1
ATOM 1348 C CA . GLU A 1 175 ? -32.611 -12.941 10.872 1.00 97.44 175 GLU A CA 1
ATOM 1349 C C . GLU A 1 175 ? -33.065 -11.783 9.977 1.00 97.44 175 GLU A C 1
ATOM 1351 O O . GLU A 1 175 ? -32.247 -11.173 9.287 1.00 97.44 175 GLU A O 1
ATOM 1356 N N . LEU A 1 176 ? -34.363 -11.479 9.978 1.00 97.56 176 LEU A N 1
ATOM 1357 C CA . LEU A 1 176 ? -34.916 -10.311 9.297 1.00 97.56 176 LEU A CA 1
ATOM 1358 C C . LEU A 1 176 ? -35.079 -9.175 10.299 1.00 97.56 176 LEU A C 1
ATOM 1360 O O . LEU A 1 176 ? -35.858 -9.297 11.246 1.00 97.56 176 LEU A O 1
ATOM 1364 N N . ILE A 1 177 ? -34.377 -8.072 10.062 1.00 96.88 177 ILE A N 1
ATOM 1365 C CA . ILE A 1 177 ? -34.467 -6.859 10.875 1.00 96.88 177 ILE A CA 1
ATOM 1366 C C . ILE A 1 177 ? -35.400 -5.872 10.173 1.00 96.88 177 ILE A C 1
ATOM 1368 O O . ILE A 1 177 ? -35.198 -5.543 9.004 1.00 96.88 177 ILE A O 1
ATOM 1372 N N . GLN A 1 178 ? -36.411 -5.390 10.893 1.00 97.44 178 GLN A N 1
ATOM 1373 C CA . GLN A 1 178 ? -37.223 -4.248 10.491 1.00 97.44 178 GLN A CA 1
ATOM 1374 C C . GLN A 1 178 ? -36.800 -3.036 11.320 1.00 97.44 178 GLN A C 1
ATOM 1376 O O . GLN A 1 178 ? -36.962 -3.028 12.541 1.00 97.44 178 GLN A O 1
ATOM 1381 N N . TYR A 1 179 ? -36.250 -2.022 10.657 1.00 96.44 179 TYR A N 1
ATOM 1382 C CA . TYR A 1 179 ? -35.830 -0.784 11.308 1.00 96.44 179 TYR A CA 1
ATOM 1383 C C . TYR A 1 179 ? -37.027 0.098 11.688 1.00 96.44 179 TYR A C 1
ATOM 1385 O O . TYR A 1 179 ? -38.042 0.135 10.985 1.00 96.44 179 TYR A O 1
ATOM 1393 N N . THR A 1 180 ? -36.895 0.809 12.807 1.00 96.12 180 THR A N 1
ATOM 1394 C CA . THR A 1 180 ? -37.868 1.787 13.295 1.00 96.12 180 THR A CA 1
ATOM 1395 C C . THR A 1 180 ? -37.899 2.984 12.337 1.00 96.12 180 THR A C 1
ATOM 1397 O O . THR A 1 180 ? -36.845 3.540 12.020 1.00 96.12 180 THR A O 1
ATOM 1400 N N . PRO A 1 181 ? -39.076 3.409 11.848 1.00 95.50 181 PRO A N 1
ATOM 1401 C CA . PRO A 1 181 ? -39.167 4.571 10.974 1.00 95.50 181 PRO A CA 1
ATOM 1402 C C . PRO A 1 181 ? -38.768 5.851 11.723 1.00 95.50 181 PRO A C 1
ATOM 1404 O O . PRO A 1 181 ? -39.250 6.109 12.823 1.00 95.50 181 PRO A O 1
ATOM 1407 N N . LEU A 1 182 ? -37.923 6.678 11.100 1.00 95.06 182 LEU A N 1
ATOM 1408 C CA . LEU A 1 182 ? -37.507 7.988 11.629 1.00 95.06 182 LEU A CA 1
ATOM 1409 C C . LEU A 1 182 ? -38.388 9.151 11.129 1.00 95.06 182 LEU A C 1
ATOM 1411 O O . LEU A 1 182 ? -38.109 10.313 11.417 1.00 95.06 182 LEU A O 1
ATOM 1415 N N . THR A 1 183 ? -39.433 8.856 10.353 1.00 96.62 183 THR A N 1
ATOM 1416 C CA . THR A 1 183 ? -40.349 9.832 9.748 1.00 96.62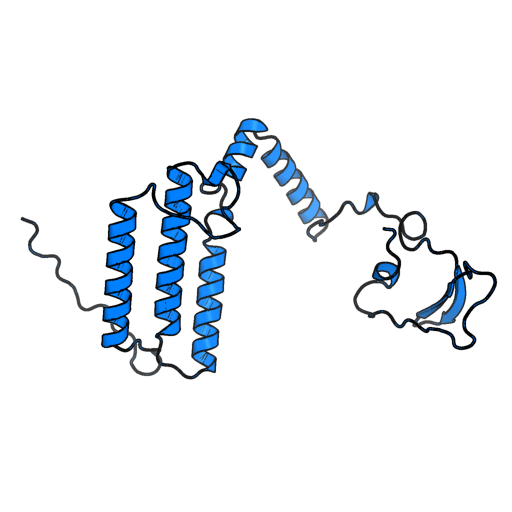 183 THR A CA 1
ATOM 1417 C C . THR A 1 183 ? -41.802 9.434 9.987 1.00 96.62 183 THR A C 1
ATOM 1419 O O . THR A 1 183 ? -42.117 8.253 10.115 1.00 96.62 183 THR A O 1
ATOM 1422 N N . GLU A 1 184 ? -42.709 10.415 10.000 1.00 96.31 184 GLU A N 1
ATOM 1423 C CA . GLU A 1 184 ? -44.150 10.170 10.184 1.00 96.31 184 GLU A CA 1
ATOM 1424 C C . GLU A 1 184 ? -44.764 9.361 9.030 1.00 96.31 184 GLU A C 1
ATOM 1426 O O . GLU A 1 184 ? -45.671 8.556 9.234 1.00 96.31 184 GLU A O 1
ATOM 1431 N N . THR A 1 185 ? -44.252 9.555 7.812 1.00 96.62 185 THR A N 1
ATOM 1432 C CA . THR A 1 185 ? -44.679 8.837 6.606 1.00 96.62 185 THR A CA 1
ATOM 1433 C C . THR A 1 185 ? -43.492 8.181 5.917 1.00 96.62 185 THR A C 1
ATOM 1435 O O . THR A 1 185 ? -42.399 8.753 5.877 1.00 96.62 185 THR A O 1
ATOM 1438 N N . VAL A 1 186 ? -43.723 7.015 5.315 1.00 97.00 186 VAL A N 1
ATOM 1439 C CA . VAL A 1 186 ? -42.748 6.259 4.515 1.00 97.00 186 VAL A CA 1
ATOM 1440 C C . VAL A 1 186 ? -43.352 5.889 3.160 1.00 97.00 186 VAL A C 1
ATOM 1442 O O . VAL A 1 186 ? -44.566 5.963 2.970 1.00 97.00 186 VAL A O 1
ATOM 1445 N N . TYR A 1 187 ? -42.513 5.489 2.207 1.00 96.94 187 TYR A N 1
ATOM 1446 C CA . TYR A 1 187 ? -42.987 4.968 0.926 1.00 96.94 187 TYR A CA 1
ATOM 1447 C C . TYR A 1 187 ? -43.733 3.637 1.107 1.00 96.94 187 TYR A C 1
ATOM 1449 O O . TYR A 1 187 ? -43.338 2.804 1.917 1.00 96.94 187 TYR A O 1
ATOM 1457 N N . GLU A 1 188 ? -44.780 3.418 0.305 1.00 96.81 188 GLU A N 1
ATOM 1458 C CA . GLU A 1 188 ? -45.603 2.197 0.353 1.00 96.81 188 GLU A CA 1
ATOM 1459 C C . GLU A 1 188 ? -44.798 0.926 0.030 1.00 96.81 188 GLU A C 1
ATOM 1461 O O . GLU A 1 188 ? -45.028 -0.132 0.612 1.00 96.81 188 GLU A O 1
ATOM 1466 N N . ARG A 1 189 ? -43.833 1.017 -0.897 1.00 97.56 189 ARG A N 1
ATOM 1467 C CA . ARG A 1 189 ? -42.975 -0.116 -1.267 1.00 97.56 189 ARG A CA 1
ATOM 1468 C C . ARG A 1 189 ? -41.770 -0.203 -0.325 1.00 97.56 189 ARG A C 1
ATOM 1470 O O . ARG A 1 189 ? -40.990 0.750 -0.287 1.00 97.56 189 ARG A O 1
ATOM 1477 N N . PRO A 1 190 ? -41.564 -1.335 0.371 1.00 96.31 190 PRO A N 1
ATOM 1478 C CA . PRO A 1 190 ? -40.417 -1.503 1.250 1.00 96.31 190 PRO A CA 1
ATOM 1479 C C . PRO A 1 190 ? -39.119 -1.688 0.457 1.00 96.31 190 PRO A C 1
ATOM 1481 O O . PRO A 1 190 ? -39.118 -2.174 -0.676 1.00 96.31 190 PRO A O 1
ATOM 1484 N N . TYR A 1 191 ? -38.000 -1.352 1.095 1.00 95.88 191 TYR A N 1
ATOM 1485 C CA . TYR A 1 191 ? -36.657 -1.662 0.615 1.00 95.88 191 TYR A CA 1
ATOM 1486 C C . TYR A 1 191 ? -36.107 -2.868 1.382 1.00 95.88 191 TYR A C 1
ATOM 1488 O O . TYR A 1 191 ? -35.997 -2.823 2.606 1.00 95.88 191 TYR A O 1
ATOM 1496 N N . LEU A 1 192 ? -35.772 -3.946 0.668 1.00 97.06 192 LEU A N 1
ATOM 1497 C CA . LEU A 1 192 ? -35.146 -5.135 1.245 1.00 97.06 192 LEU A CA 1
ATOM 1498 C C . LEU A 1 192 ? -33.650 -5.136 0.929 1.00 97.06 192 LEU A C 1
ATOM 1500 O O . LEU A 1 192 ? -33.254 -5.197 -0.235 1.00 97.06 192 LEU A O 1
ATOM 1504 N N . MET A 1 193 ? -32.830 -5.116 1.973 1.00 95.00 193 MET A N 1
ATOM 1505 C CA . MET A 1 193 ? -31.378 -5.186 1.864 1.00 95.00 193 MET A CA 1
ATOM 1506 C C . MET A 1 193 ? -30.904 -6.629 2.061 1.00 95.00 193 MET A C 1
ATOM 1508 O O . MET A 1 193 ? -31.200 -7.246 3.081 1.00 95.00 193 MET A O 1
ATOM 1512 N N . VAL A 1 194 ? -30.155 -7.164 1.091 1.00 95.75 194 VAL A N 1
ATOM 1513 C CA . VAL A 1 194 ? -29.553 -8.505 1.163 1.00 95.75 194 VAL A CA 1
ATOM 1514 C C . VAL A 1 194 ? -28.029 -8.349 1.218 1.00 95.75 194 VAL A C 1
ATOM 1516 O O . VAL A 1 194 ? -27.403 -8.146 0.176 1.00 95.75 194 VAL A O 1
ATOM 1519 N N . PRO A 1 195 ? -27.421 -8.372 2.416 1.00 93.94 195 PRO A N 1
ATOM 1520 C CA . PRO A 1 195 ? -25.981 -8.197 2.569 1.00 93.94 195 PRO A CA 1
ATOM 1521 C C . PRO A 1 195 ? -25.202 -9.420 2.048 1.00 93.94 195 PRO A C 1
ATOM 1523 O O . PRO A 1 195 ? -25.755 -10.522 1.967 1.00 93.94 195 PRO A O 1
ATOM 1526 N N . PRO A 1 196 ? -23.906 -9.265 1.716 1.00 91.81 196 PRO A N 1
ATOM 1527 C CA . PRO A 1 196 ? -23.049 -10.403 1.405 1.00 91.81 196 PRO A CA 1
ATOM 1528 C C . PRO A 1 196 ? -22.934 -11.346 2.611 1.00 91.81 196 PRO A C 1
ATOM 1530 O O . PRO A 1 196 ? -22.909 -10.906 3.757 1.00 91.81 196 PRO A O 1
ATOM 1533 N N . CYS A 1 197 ? -22.810 -12.648 2.347 1.00 88.75 197 CYS A N 1
ATOM 1534 C CA . CYS A 1 197 ? -22.592 -13.666 3.383 1.00 88.75 197 CYS A CA 1
ATOM 1535 C C . CYS A 1 197 ? -21.111 -13.844 3.767 1.00 88.75 197 CYS A C 1
ATOM 1537 O O . CYS A 1 197 ? -20.790 -14.586 4.694 1.00 88.75 197 CYS A O 1
ATOM 1539 N N . ILE A 1 198 ? -20.207 -13.170 3.048 1.00 84.31 198 ILE A N 1
ATOM 1540 C CA . ILE A 1 198 ? -18.788 -13.071 3.382 1.00 84.31 198 ILE A CA 1
ATOM 1541 C C . ILE A 1 198 ? -18.613 -11.747 4.140 1.00 84.31 198 ILE A C 1
ATOM 1543 O O . ILE A 1 198 ? -18.755 -10.680 3.545 1.00 84.31 198 ILE A O 1
ATOM 1547 N N . ASN A 1 199 ? -18.310 -11.842 5.442 1.00 84.94 199 ASN A N 1
ATOM 1548 C CA . ASN A 1 199 ? -18.422 -10.800 6.484 1.00 84.94 199 ASN A CA 1
ATOM 1549 C C . ASN A 1 199 ? -19.859 -10.561 6.997 1.00 84.94 199 ASN A C 1
ATOM 1551 O O . ASN A 1 199 ? -20.794 -11.258 6.619 1.00 84.94 199 ASN A O 1
ATOM 1555 N N . LYS A 1 200 ? -20.016 -9.643 7.963 1.00 88.19 200 LYS A N 1
ATOM 1556 C CA . LYS A 1 200 ? -21.281 -9.374 8.671 1.00 88.19 200 LYS A CA 1
ATOM 1557 C C . LYS A 1 200 ? -22.012 -8.158 8.081 1.00 88.19 200 LYS A C 1
ATOM 1559 O O . LYS A 1 200 ? -21.378 -7.258 7.538 1.00 88.19 200 LYS A O 1
ATOM 1564 N N . TYR A 1 201 ? -23.339 -8.112 8.239 1.00 91.88 201 TYR A N 1
ATOM 1565 C CA . TYR A 1 201 ? -24.212 -7.107 7.608 1.00 91.88 201 TYR A CA 1
ATOM 1566 C C . TYR A 1 201 ? -23.948 -5.656 8.039 1.00 91.88 201 TYR A C 1
ATOM 1568 O O . TYR A 1 201 ? -24.200 -4.738 7.262 1.00 91.88 201 TYR A O 1
ATOM 1576 N N . TYR A 1 202 ? -23.432 -5.442 9.254 1.00 89.25 202 TYR A N 1
ATOM 1577 C CA . TYR A 1 202 ? -23.316 -4.112 9.862 1.00 89.25 202 TYR A CA 1
ATOM 1578 C C . TYR A 1 202 ? -22.341 -3.169 9.152 1.00 89.25 202 TYR A C 1
ATOM 1580 O O . TYR A 1 202 ? -22.263 -2.007 9.521 1.00 89.25 202 TYR A O 1
ATOM 1588 N N . ILE A 1 203 ? -21.617 -3.621 8.120 1.00 87.12 203 ILE A N 1
ATOM 1589 C CA . ILE A 1 203 ? -20.892 -2.720 7.209 1.00 87.12 203 ILE A CA 1
ATOM 1590 C C . ILE A 1 203 ? -21.831 -1.679 6.569 1.00 87.12 203 ILE A C 1
ATOM 1592 O O . ILE A 1 203 ? -21.395 -0.597 6.195 1.00 87.12 203 ILE A O 1
ATOM 1596 N N . LEU A 1 204 ? -23.122 -2.009 6.464 1.00 87.56 204 LEU A N 1
ATOM 1597 C CA . LEU A 1 204 ? -24.186 -1.154 5.936 1.00 87.56 204 LEU A CA 1
ATOM 1598 C C . LEU A 1 204 ? -24.845 -0.286 7.026 1.00 87.56 204 LEU A C 1
ATOM 1600 O O . LEU A 1 204 ? -25.706 0.526 6.710 1.00 87.56 204 LEU A O 1
ATOM 1604 N N . ASP A 1 205 ? -24.442 -0.466 8.287 1.00 89.12 205 ASP A N 1
ATOM 1605 C CA . ASP A 1 205 ? -24.982 0.191 9.484 1.00 89.12 205 ASP A CA 1
ATOM 1606 C C . ASP A 1 205 ? -23.828 0.582 10.435 1.00 89.12 205 ASP A C 1
ATOM 1608 O O . ASP A 1 205 ? -23.819 0.295 11.638 1.00 89.12 205 ASP A O 1
ATOM 1612 N N . LEU A 1 206 ? -22.779 1.171 9.852 1.00 82.94 206 LEU A N 1
ATOM 1613 C CA . LEU A 1 206 ? -21.697 1.806 10.597 1.00 82.94 206 LEU A CA 1
ATOM 1614 C C . LEU A 1 206 ? -22.115 3.244 10.910 1.00 82.94 206 LEU A C 1
ATOM 1616 O O . LEU A 1 206 ? -22.529 3.971 10.005 1.00 82.94 206 LEU A O 1
ATOM 1620 N N . GLN A 1 207 ? -22.016 3.648 12.180 1.00 66.75 207 GLN A N 1
ATOM 1621 C CA . GLN A 1 207 ? -22.189 5.054 12.548 1.00 66.75 207 GLN A CA 1
ATOM 1622 C C . GLN A 1 207 ? -21.196 5.927 11.745 1.00 66.75 207 GLN A C 1
ATOM 1624 O O . GLN A 1 207 ? -20.079 5.464 11.492 1.00 66.75 207 GLN A O 1
ATOM 1629 N N . PRO A 1 208 ? -21.584 7.145 11.321 1.00 52.53 208 PRO A N 1
ATOM 1630 C CA . PRO A 1 208 ? -20.653 8.112 10.740 1.00 52.53 208 PRO A CA 1
ATOM 1631 C C . PRO A 1 208 ? -19.586 8.580 11.738 1.00 52.53 208 PRO A C 1
ATOM 1633 O O . PRO A 1 208 ? -19.894 8.664 12.950 1.00 52.53 208 PRO A O 1
#

Foldseek 3Di:
DDPDPPPPDDPDDDDPDDQDFPPVLVVVLVVVLVVLVVVCVVCVQPDDLPDPLQPDPLCNDSLNSSLSRVLVSVLVSLLSVLCRGRDPPVVSVVSNVVSVVVSVCPHLCNDCVNNRVNVVCCVVVVNVVVVVVVVQVVVQVVVVHRDPDDPVVDDPCPQFVVQAWDFPDDDPPDTDTDGDDPDPDDDPDDDDDDDDPPDDDRVVTHDD